Protein AF-A0A6J4TF09-F1 (afdb_monomer)

Structure (mmCIF, N/CA/C/O backbone):
data_AF-A0A6J4TF09-F1
#
_entry.id   AF-A0A6J4TF09-F1
#
loop_
_atom_site.group_PDB
_atom_site.id
_atom_site.type_symbol
_atom_site.label_atom_id
_atom_site.label_alt_id
_atom_site.label_comp_id
_atom_site.label_asym_id
_atom_site.label_entity_id
_atom_site.label_seq_id
_atom_site.pdbx_PDB_ins_code
_atom_site.Cartn_x
_atom_site.Cartn_y
_atom_site.Cartn_z
_atom_site.occupancy
_atom_site.B_iso_or_equiv
_atom_site.auth_seq_id
_atom_site.auth_comp_id
_atom_site.auth_asym_id
_atom_site.auth_atom_id
_atom_site.pdbx_PDB_model_num
ATOM 1 N N . MET A 1 1 ? 26.011 -30.614 -13.289 1.00 37.53 1 MET A N 1
ATOM 2 C CA . MET A 1 1 ? 25.832 -29.145 -13.297 1.00 37.53 1 MET A CA 1
ATOM 3 C C . MET A 1 1 ? 24.461 -28.853 -13.888 1.00 37.53 1 MET A C 1
ATOM 5 O O . MET A 1 1 ? 24.244 -29.204 -15.039 1.00 37.53 1 MET A O 1
ATOM 9 N N . ARG A 1 2 ? 23.504 -28.337 -13.104 1.00 36.78 2 ARG A N 1
ATOM 10 C CA . ARG A 1 2 ? 22.224 -27.859 -13.661 1.00 36.78 2 ARG A CA 1
ATOM 11 C C . ARG A 1 2 ? 22.516 -26.538 -14.377 1.00 36.78 2 ARG A C 1
ATOM 13 O O . ARG A 1 2 ? 23.207 -25.696 -13.816 1.00 36.78 2 ARG A O 1
ATOM 20 N N . THR A 1 3 ? 22.081 -26.390 -15.622 1.00 43.91 3 THR A N 1
ATOM 21 C CA . THR A 1 3 ? 22.262 -25.161 -16.405 1.00 43.91 3 THR A CA 1
ATOM 22 C C . THR A 1 3 ? 21.553 -23.988 -15.716 1.00 43.91 3 THR A C 1
ATOM 24 O O . THR A 1 3 ? 20.422 -24.142 -15.258 1.00 43.91 3 THR A O 1
ATOM 27 N N . SER A 1 4 ? 22.214 -22.823 -15.649 1.00 55.31 4 SER A N 1
ATOM 28 C CA . SER A 1 4 ? 21.738 -21.591 -14.980 1.00 55.31 4 SER A CA 1
ATOM 29 C C . SER A 1 4 ? 20.305 -21.198 -15.392 1.00 55.31 4 SER A C 1
ATOM 31 O O . SER A 1 4 ? 19.483 -20.779 -14.582 1.00 55.31 4 SER A O 1
ATOM 33 N N . THR A 1 5 ? 19.950 -21.478 -16.647 1.00 52.38 5 THR A N 1
ATOM 34 C CA . THR A 1 5 ? 18.617 -21.267 -17.225 1.00 52.38 5 THR A CA 1
ATOM 35 C C . THR A 1 5 ? 17.510 -22.092 -16.554 1.00 52.38 5 THR A C 1
ATOM 37 O O . THR A 1 5 ? 16.384 -21.622 -16.435 1.00 52.38 5 THR A O 1
ATOM 40 N N . GLY A 1 6 ? 17.804 -23.314 -16.097 1.00 55.03 6 GLY A N 1
ATOM 41 C CA . GLY A 1 6 ? 16.814 -24.195 -15.470 1.00 55.03 6 GLY A CA 1
ATOM 42 C C . GLY A 1 6 ? 16.390 -23.737 -14.073 1.00 55.03 6 GLY A C 1
ATOM 43 O O . GLY A 1 6 ? 15.233 -23.916 -13.705 1.00 55.03 6 GLY A O 1
ATOM 44 N N . CYS A 1 7 ? 17.302 -23.109 -13.323 1.00 63.84 7 CYS A N 1
ATOM 45 C CA . CYS A 1 7 ? 17.011 -22.539 -12.003 1.00 63.84 7 CYS A CA 1
ATOM 46 C C . CYS A 1 7 ? 16.126 -21.290 -12.129 1.00 63.84 7 CYS A C 1
ATOM 48 O O . CYS A 1 7 ? 15.094 -21.191 -11.470 1.00 63.84 7 CYS A O 1
ATOM 50 N N . LEU A 1 8 ? 16.462 -20.407 -13.077 1.00 54.81 8 LEU A N 1
ATOM 51 C CA . LEU A 1 8 ? 15.712 -19.182 -13.362 1.00 54.81 8 LEU A CA 1
ATOM 52 C C . LEU A 1 8 ? 14.256 -19.464 -13.771 1.00 54.81 8 LEU A C 1
ATOM 54 O O . LEU A 1 8 ? 13.341 -18.762 -13.351 1.00 54.81 8 LEU A O 1
ATOM 58 N N . ILE A 1 9 ? 14.023 -20.510 -14.569 1.00 59.06 9 ILE A N 1
ATOM 59 C CA . ILE A 1 9 ? 12.667 -20.896 -14.986 1.00 59.06 9 ILE A CA 1
ATOM 60 C C . ILE A 1 9 ? 11.825 -21.344 -13.784 1.00 59.06 9 ILE A C 1
ATOM 62 O O . ILE A 1 9 ? 10.664 -20.954 -13.687 1.00 59.06 9 ILE A O 1
ATOM 66 N N . GLN A 1 10 ? 12.394 -22.137 -12.871 1.00 58.03 10 GLN A N 1
ATOM 67 C CA . GLN A 1 10 ? 11.670 -22.628 -11.694 1.00 58.03 10 GLN A CA 1
ATOM 68 C C . GLN A 1 10 ? 11.329 -21.498 -10.712 1.00 58.03 10 GLN A C 1
ATOM 70 O O . GLN A 1 10 ? 10.211 -21.462 -10.202 1.00 58.03 10 GLN A O 1
ATOM 75 N N . GLU A 1 11 ? 12.234 -20.539 -10.514 1.00 53.41 11 GLU A N 1
ATOM 76 C CA . GLU A 1 11 ? 11.977 -19.343 -9.697 1.00 53.41 11 GLU A CA 1
ATOM 77 C C . GLU A 1 11 ? 10.888 -18.450 -10.307 1.00 53.41 11 GLU A C 1
ATOM 79 O O . GLU A 1 11 ? 9.957 -18.039 -9.620 1.00 53.41 11 GLU A O 1
ATOM 84 N N . MET A 1 12 ? 10.927 -18.212 -11.622 1.00 54.00 12 MET A N 1
ATOM 85 C CA . MET A 1 12 ? 9.900 -17.414 -12.301 1.00 54.00 12 MET A CA 1
ATOM 86 C C . MET A 1 12 ? 8.509 -18.068 -12.247 1.00 54.00 12 MET A C 1
ATOM 88 O O . 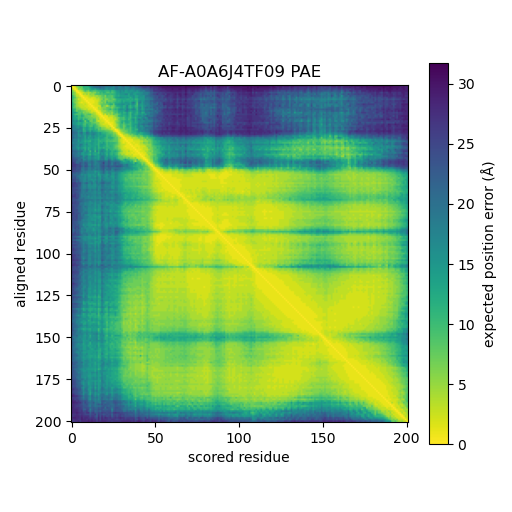MET A 1 12 ? 7.500 -17.367 -12.185 1.00 54.00 12 MET A O 1
ATOM 92 N N . GLN A 1 13 ? 8.434 -19.403 -12.252 1.00 51.12 13 GLN A N 1
ATOM 93 C CA . GLN A 1 13 ? 7.169 -20.118 -12.074 1.00 51.12 13 GLN A CA 1
ATOM 94 C C . GLN A 1 13 ? 6.617 -20.001 -10.647 1.00 51.12 13 GLN A C 1
ATOM 96 O O . GLN A 1 13 ? 5.401 -19.887 -10.491 1.00 51.12 13 GLN A O 1
ATOM 101 N N . ALA A 1 14 ? 7.479 -19.999 -9.623 1.00 49.59 14 ALA A N 1
ATOM 102 C CA . ALA A 1 14 ? 7.074 -19.835 -8.223 1.00 49.59 14 ALA A CA 1
ATOM 103 C C . ALA A 1 14 ? 6.444 -18.455 -7.946 1.00 49.59 14 ALA A C 1
ATOM 105 O O . ALA A 1 14 ? 5.600 -18.321 -7.066 1.00 49.59 14 ALA A O 1
ATOM 106 N N . GLU A 1 15 ? 6.794 -17.453 -8.753 1.00 48.62 15 GLU A N 1
ATOM 107 C CA . GLU A 1 15 ? 6.303 -16.071 -8.664 1.00 48.62 15 GLU A CA 1
ATOM 108 C C . GLU A 1 15 ? 5.093 -15.789 -9.583 1.00 48.62 15 GLU A C 1
ATOM 110 O O . GLU A 1 15 ? 4.684 -14.643 -9.761 1.00 48.62 15 GLU A O 1
ATOM 115 N N . GLY A 1 16 ? 4.497 -16.829 -10.183 1.00 39.81 16 GLY A N 1
ATOM 116 C CA . GLY A 1 16 ? 3.241 -16.724 -10.937 1.00 39.81 16 G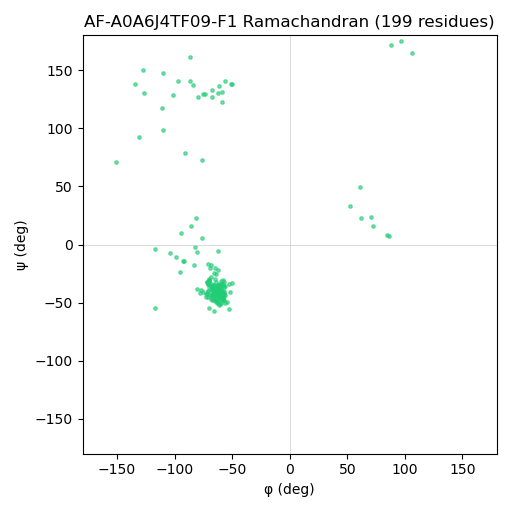LY A CA 1
ATOM 117 C C . GLY A 1 16 ? 3.378 -16.326 -12.412 1.00 39.81 16 GLY A C 1
ATOM 118 O O . GLY A 1 16 ? 2.366 -16.121 -13.091 1.00 39.81 16 GLY A O 1
ATOM 119 N N . LEU A 1 17 ? 4.599 -16.252 -12.957 1.00 50.12 17 LEU A N 1
ATOM 120 C CA . LEU A 1 17 ? 4.811 -16.022 -14.388 1.00 50.12 17 LEU A CA 1
ATOM 121 C C . LEU A 1 17 ? 4.514 -17.304 -15.177 1.00 50.12 17 LEU A C 1
ATOM 123 O O . LEU A 1 17 ? 5.025 -18.388 -14.890 1.00 50.12 17 LEU A O 1
ATOM 127 N N . LYS A 1 18 ? 3.682 -17.193 -16.219 1.00 55.72 18 LYS A N 1
ATOM 128 C CA . LYS A 1 18 ? 3.319 -18.350 -17.051 1.00 55.72 18 LYS A CA 1
ATOM 129 C C . LYS A 1 18 ? 4.538 -18.853 -17.835 1.00 55.72 18 LYS A C 1
ATOM 131 O O . LYS A 1 18 ? 5.221 -18.076 -18.498 1.00 55.72 18 LYS A O 1
ATOM 136 N N . LEU A 1 19 ? 4.766 -20.171 -17.826 1.00 48.03 19 LEU A N 1
ATOM 137 C CA . LEU A 1 19 ? 5.919 -20.842 -18.455 1.00 48.03 19 LEU A CA 1
ATOM 138 C C . LEU A 1 19 ? 6.120 -20.487 -19.937 1.00 48.03 19 LEU A C 1
ATOM 140 O O . LEU A 1 19 ? 7.248 -20.370 -20.403 1.00 48.03 19 LEU A O 1
ATOM 144 N N . ASN A 1 20 ? 5.035 -20.255 -20.670 1.00 41.22 20 ASN A N 1
ATOM 145 C CA . ASN A 1 20 ? 5.081 -19.832 -22.069 1.00 41.22 20 ASN A CA 1
ATOM 146 C C . ASN A 1 20 ? 5.602 -18.392 -22.255 1.00 41.22 20 ASN A C 1
ATOM 148 O O . ASN A 1 20 ? 6.261 -18.106 -23.253 1.00 41.22 20 ASN A O 1
ATOM 152 N N . ALA A 1 21 ? 5.352 -17.491 -21.300 1.00 50.97 21 ALA A N 1
ATOM 153 C CA . ALA A 1 21 ? 5.950 -16.159 -21.270 1.00 50.97 21 ALA A CA 1
ATOM 154 C C . ALA A 1 21 ? 7.446 -16.249 -20.934 1.00 50.97 21 ALA A C 1
ATOM 156 O O . ALA A 1 21 ? 8.258 -15.598 -21.588 1.00 50.97 21 ALA A O 1
ATOM 157 N N . ILE A 1 22 ? 7.811 -17.133 -19.998 1.00 50.66 22 ILE A N 1
ATOM 158 C CA . ILE A 1 22 ? 9.203 -17.414 -19.619 1.00 50.66 22 ILE A CA 1
ATOM 159 C C . ILE A 1 22 ? 9.994 -17.968 -20.814 1.00 50.66 22 ILE A C 1
ATOM 161 O O . ILE A 1 22 ? 11.069 -17.469 -21.124 1.00 50.66 22 ILE A O 1
ATOM 165 N N . GLN A 1 23 ? 9.454 -18.946 -21.544 1.00 50.84 23 GLN A N 1
ATOM 166 C CA . GLN A 1 23 ? 10.111 -19.532 -22.720 1.00 50.84 23 GLN A CA 1
ATOM 167 C C . GLN A 1 23 ? 10.258 -18.538 -23.882 1.00 50.84 23 GLN A C 1
ATOM 169 O O . GLN A 1 23 ? 11.272 -18.559 -24.576 1.00 50.84 23 GLN A O 1
ATOM 174 N N . ARG A 1 24 ? 9.291 -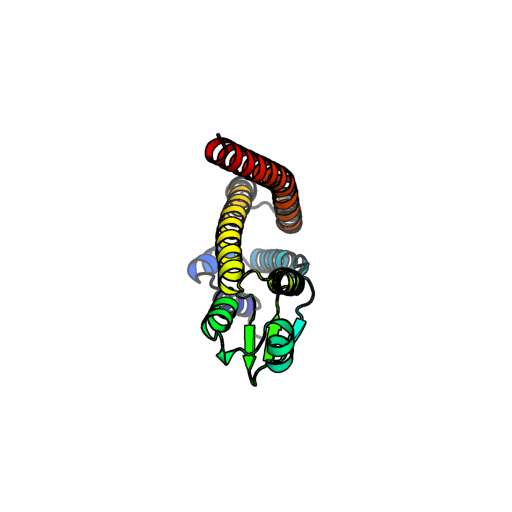17.630 -24.075 1.00 55.22 24 ARG A N 1
ATOM 175 C CA . ARG A 1 24 ? 9.396 -16.536 -25.060 1.00 55.22 24 ARG A CA 1
ATOM 176 C C . ARG A 1 24 ? 10.423 -15.471 -24.670 1.00 55.22 24 ARG A C 1
ATOM 178 O O . ARG A 1 24 ? 11.014 -14.871 -25.560 1.00 55.22 24 ARG A O 1
ATOM 185 N N . LEU A 1 25 ? 10.624 -15.238 -23.371 1.00 54.25 25 LEU A N 1
ATOM 186 C CA . LEU A 1 25 ? 11.691 -14.378 -22.853 1.00 54.25 25 LEU A CA 1
ATOM 187 C C . LEU A 1 25 ? 13.055 -15.060 -23.061 1.00 54.25 25 LEU A C 1
ATOM 189 O O . LEU A 1 25 ? 13.916 -14.516 -23.735 1.00 54.25 25 LEU A O 1
ATOM 193 N N . VAL A 1 26 ? 13.220 -16.294 -22.578 1.00 53.62 26 VAL A N 1
ATOM 194 C CA . VAL A 1 26 ? 14.487 -17.056 -22.577 1.00 53.62 26 VAL A CA 1
ATOM 195 C C . VAL A 1 26 ? 14.940 -17.529 -23.972 1.00 53.62 26 VAL A C 1
ATOM 197 O O . VAL A 1 26 ? 16.114 -17.839 -24.164 1.00 53.62 26 VAL A O 1
ATOM 200 N N . GLY A 1 27 ? 14.059 -17.537 -24.976 1.00 55.59 27 GLY A N 1
ATOM 201 C CA . GLY A 1 27 ? 14.382 -17.944 -26.351 1.00 55.59 27 GLY A CA 1
ATOM 202 C C . GLY A 1 27 ? 15.435 -17.088 -27.079 1.00 55.59 27 GLY A C 1
ATOM 203 O O . GLY A 1 27 ? 15.824 -17.450 -28.185 1.00 55.59 27 GLY A O 1
ATOM 204 N N . GLY A 1 28 ? 15.904 -15.983 -26.484 1.00 54.59 28 GLY A N 1
ATOM 205 C CA . GLY A 1 28 ? 16.919 -15.081 -27.049 1.00 54.59 28 GLY A CA 1
ATOM 206 C C . GLY A 1 28 ? 18.389 -15.505 -26.881 1.00 54.59 28 GLY A C 1
ATOM 207 O O . GLY A 1 28 ? 19.263 -14.804 -27.376 1.00 54.59 28 GLY A O 1
ATOM 208 N N . GLY A 1 29 ? 18.689 -16.626 -26.214 1.00 55.69 29 GLY A N 1
ATOM 209 C CA . GLY A 1 29 ? 20.068 -17.078 -25.955 1.00 55.69 29 GLY A CA 1
ATOM 210 C C . GLY A 1 29 ? 20.611 -16.679 -24.573 1.00 55.69 29 GLY A C 1
ATOM 211 O O . GLY A 1 29 ? 19.938 -16.006 -23.797 1.00 55.69 29 GLY A O 1
ATOM 212 N N . GLY A 1 30 ? 21.820 -17.149 -24.233 1.00 57.41 30 GLY A N 1
ATOM 213 C CA . GLY A 1 30 ? 22.391 -17.078 -22.873 1.00 57.41 30 GLY A CA 1
ATOM 214 C C . GLY A 1 30 ? 22.557 -15.664 -22.300 1.00 57.41 30 GLY A C 1
ATOM 215 O O . GLY A 1 30 ? 22.356 -15.467 -21.106 1.00 57.41 30 GLY A O 1
ATOM 216 N N . ASP A 1 31 ? 22.817 -14.683 -23.161 1.00 65.44 31 ASP A N 1
ATOM 217 C CA . ASP A 1 31 ? 22.990 -13.272 -22.799 1.00 65.44 31 ASP A CA 1
ATOM 218 C C . ASP A 1 31 ? 21.682 -12.640 -22.276 1.00 65.44 31 ASP A C 1
ATOM 220 O O . ASP A 1 31 ? 21.652 -11.913 -21.284 1.00 65.44 31 ASP A O 1
ATOM 224 N N . TRP A 1 32 ? 20.540 -13.034 -22.849 1.00 65.06 32 TRP A N 1
ATOM 225 C CA . TRP A 1 32 ? 19.227 -12.601 -22.370 1.00 65.06 32 TRP A CA 1
ATOM 226 C C . TRP A 1 32 ? 18.939 -13.065 -20.934 1.00 65.06 32 TRP A C 1
ATOM 228 O O . TRP A 1 32 ? 18.355 -12.323 -20.142 1.00 65.06 32 TRP A O 1
ATOM 238 N N . ALA A 1 33 ? 19.323 -14.296 -20.585 1.00 64.50 33 ALA A N 1
ATOM 239 C CA . ALA A 1 33 ? 19.066 -14.847 -19.256 1.00 64.50 33 ALA A CA 1
ATOM 240 C C . ALA A 1 33 ? 19.847 -14.092 -18.168 1.00 64.50 33 ALA A C 1
ATOM 242 O O . ALA A 1 33 ? 19.290 -13.804 -17.108 1.00 64.50 33 ALA A O 1
ATOM 243 N N . GLU A 1 34 ? 21.102 -13.721 -18.440 1.00 69.31 34 GLU A N 1
ATOM 244 C CA . GLU A 1 34 ? 21.915 -12.915 -17.522 1.00 69.31 34 GLU A CA 1
ATOM 245 C C . GLU A 1 34 ? 21.378 -11.488 -17.383 1.00 69.31 34 GLU A C 1
ATOM 247 O O . GLU A 1 34 ? 21.243 -10.991 -16.261 1.00 69.31 34 GLU A O 1
ATOM 252 N N . ARG A 1 35 ? 20.977 -10.857 -18.493 1.00 68.75 35 ARG A N 1
ATOM 253 C CA . ARG A 1 35 ? 20.367 -9.516 -18.492 1.00 68.75 35 ARG A CA 1
ATOM 254 C C . ARG A 1 35 ? 19.041 -9.486 -17.742 1.00 68.75 35 ARG A C 1
ATOM 256 O O . ARG A 1 35 ? 18.813 -8.602 -16.922 1.00 68.75 35 ARG A O 1
ATOM 263 N N . PHE A 1 36 ? 18.190 -10.489 -17.944 1.00 67.38 36 PHE A N 1
ATOM 264 C CA . PHE A 1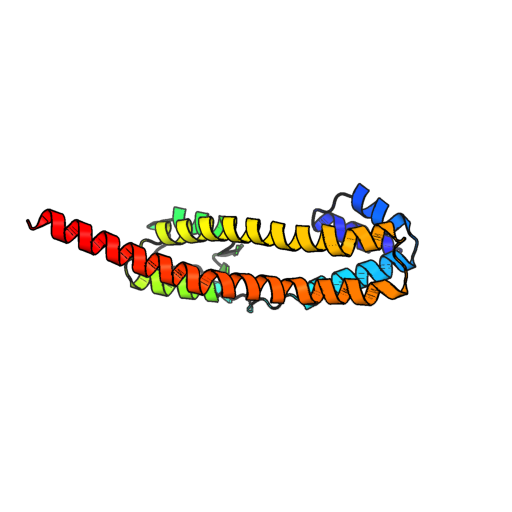 36 ? 16.934 -10.620 -17.209 1.00 67.38 36 PHE A CA 1
ATOM 265 C C . PHE A 1 36 ? 17.166 -10.894 -15.715 1.00 67.38 36 PHE A C 1
ATOM 267 O O . PHE A 1 36 ? 16.444 -10.367 -14.869 1.00 67.38 36 PHE A O 1
ATOM 274 N N . ALA A 1 37 ? 18.202 -11.659 -15.362 1.00 69.62 37 ALA A N 1
ATOM 275 C CA . ALA A 1 37 ? 18.610 -11.839 -13.971 1.00 69.62 37 ALA A CA 1
ATOM 276 C C . ALA A 1 37 ? 19.164 -10.541 -13.346 1.00 69.62 37 ALA A C 1
ATOM 278 O O . ALA A 1 37 ? 18.971 -10.309 -12.152 1.00 69.62 37 ALA A O 1
ATOM 279 N N . GLY A 1 38 ? 19.841 -9.694 -14.129 1.00 69.62 38 GLY A N 1
ATOM 280 C CA . GLY A 1 38 ? 20.245 -8.341 -13.732 1.00 69.62 38 GLY A CA 1
ATOM 281 C C . GLY A 1 38 ? 19.038 -7.439 -13.474 1.00 69.62 38 GLY A C 1
ATOM 282 O O . GLY A 1 38 ? 18.928 -6.857 -12.398 1.00 69.62 38 GLY A O 1
ATOM 283 N N . LEU A 1 39 ? 18.073 -7.437 -14.396 1.00 67.81 39 LEU A N 1
ATOM 284 C CA . LEU A 1 39 ? 16.807 -6.718 -14.257 1.00 67.81 39 LEU A CA 1
ATOM 285 C C . LEU A 1 39 ? 16.018 -7.169 -13.017 1.00 67.81 39 LEU A C 1
ATOM 287 O O . LEU A 1 39 ? 15.516 -6.350 -12.255 1.00 67.81 39 LEU A O 1
ATOM 291 N N . ARG A 1 40 ? 15.954 -8.482 -12.762 1.00 64.69 40 ARG A N 1
ATOM 292 C CA . ARG A 1 40 ? 15.363 -9.049 -11.538 1.00 64.69 40 ARG A CA 1
ATOM 293 C C . ARG A 1 40 ? 16.077 -8.596 -10.270 1.00 64.69 40 ARG A C 1
ATOM 295 O O . ARG A 1 40 ? 15.412 -8.287 -9.286 1.00 64.69 40 ARG A O 1
ATOM 302 N N . ARG A 1 41 ? 17.410 -8.553 -10.269 1.00 67.38 41 ARG A N 1
ATOM 303 C CA . ARG A 1 41 ? 18.175 -8.045 -9.121 1.00 67.38 41 ARG A CA 1
ATOM 304 C C . ARG A 1 41 ? 17.907 -6.562 -8.882 1.00 67.38 41 ARG A C 1
ATOM 306 O O . ARG A 1 41 ? 17.680 -6.197 -7.735 1.00 67.38 41 ARG A O 1
ATOM 313 N N . ALA A 1 42 ? 17.827 -5.750 -9.934 1.00 65.19 42 ALA A N 1
ATOM 314 C CA . ALA A 1 42 ? 17.403 -4.353 -9.837 1.00 65.19 42 ALA A CA 1
ATOM 315 C C . ALA A 1 42 ? 15.989 -4.230 -9.227 1.00 65.19 42 ALA A C 1
ATOM 317 O O . ALA A 1 42 ? 15.763 -3.442 -8.309 1.00 65.19 42 ALA A O 1
ATOM 318 N N . PHE A 1 43 ? 15.053 -5.101 -9.631 1.00 64.44 43 PHE A N 1
ATOM 319 C CA . PHE A 1 43 ? 13.734 -5.185 -8.996 1.00 64.44 43 PHE A CA 1
ATOM 320 C C . PHE A 1 43 ? 13.790 -5.590 -7.512 1.00 64.44 43 PHE A C 1
ATOM 322 O O . PHE A 1 43 ? 12.946 -5.115 -6.754 1.00 64.44 43 PHE A O 1
ATOM 329 N N . ALA A 1 44 ? 14.722 -6.444 -7.087 1.00 60.12 44 ALA A N 1
ATOM 330 C CA . ALA A 1 44 ? 14.821 -6.919 -5.703 1.00 60.12 44 ALA A CA 1
ATOM 331 C C . ALA A 1 44 ? 15.524 -5.920 -4.765 1.00 60.12 44 ALA A C 1
ATOM 333 O O . ALA A 1 44 ? 15.096 -5.755 -3.628 1.00 60.12 44 ALA A O 1
ATOM 334 N N . VAL A 1 45 ? 16.569 -5.231 -5.239 1.00 54.53 45 VAL A N 1
ATOM 335 C CA . VAL A 1 45 ? 17.342 -4.253 -4.448 1.00 54.53 45 VAL A CA 1
ATOM 336 C C . VAL A 1 45 ? 16.535 -2.981 -4.172 1.00 54.53 45 VAL A C 1
ATOM 338 O O . VAL A 1 45 ? 16.638 -2.413 -3.093 1.00 54.53 45 VAL A O 1
ATOM 341 N N . ALA A 1 46 ? 15.677 -2.563 -5.105 1.00 50.84 46 ALA A N 1
ATOM 342 C CA . ALA A 1 46 ? 14.849 -1.363 -4.962 1.00 50.84 46 ALA A CA 1
ATOM 343 C C . ALA A 1 46 ? 13.561 -1.572 -4.126 1.00 50.84 46 ALA A C 1
ATOM 345 O O . ALA A 1 46 ? 12.577 -0.854 -4.320 1.00 50.84 46 ALA A O 1
ATOM 346 N N . LEU A 1 47 ? 13.514 -2.587 -3.255 1.00 54.53 47 LEU A N 1
ATOM 347 C C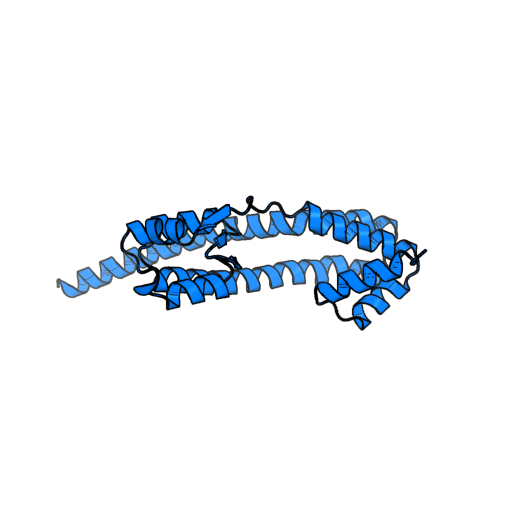A . LEU A 1 47 ? 12.469 -2.744 -2.240 1.00 54.53 47 LEU A CA 1
ATOM 348 C C . LEU A 1 47 ? 12.926 -2.039 -0.957 1.00 54.53 47 LEU A C 1
ATOM 350 O O . LEU A 1 47 ? 13.380 -2.678 -0.014 1.00 54.53 47 LEU A O 1
ATOM 354 N N . GLU A 1 48 ? 12.800 -0.714 -0.913 1.00 54.28 48 GLU A N 1
ATOM 355 C CA . GLU A 1 48 ? 12.863 0.031 0.351 1.00 54.28 48 GLU A CA 1
ATOM 356 C C . GLU A 1 48 ? 11.538 -0.161 1.098 1.00 54.28 48 GLU A C 1
ATOM 358 O O . GLU A 1 48 ? 10.670 0.711 1.125 1.00 54.28 48 GLU A O 1
ATOM 363 N N . LEU A 1 49 ? 11.334 -1.362 1.635 1.00 59.06 49 LEU A N 1
ATOM 364 C CA . LEU A 1 49 ? 10.260 -1.611 2.587 1.00 59.06 49 LEU A CA 1
ATOM 365 C C . LEU A 1 49 ? 10.778 -1.277 3.987 1.00 59.06 49 LEU A C 1
ATOM 367 O O . LEU A 1 49 ? 11.932 -1.555 4.317 1.00 59.06 49 LEU A O 1
ATOM 371 N N . GLU A 1 50 ? 9.921 -0.669 4.808 1.00 68.19 50 GLU A N 1
ATOM 372 C CA . GLU A 1 50 ? 10.148 -0.619 6.252 1.00 68.19 50 GLU A CA 1
ATOM 373 C C . GLU A 1 50 ? 10.423 -2.050 6.742 1.00 68.19 50 GLU A C 1
ATOM 375 O O . GLU A 1 50 ? 9.783 -2.993 6.273 1.00 68.19 50 GLU A O 1
ATOM 380 N N . ALA A 1 51 ? 11.399 -2.229 7.637 1.00 80.38 51 ALA A N 1
ATOM 381 C CA . ALA A 1 51 ? 11.663 -3.548 8.198 1.00 80.38 51 ALA A CA 1
ATOM 382 C C . ALA A 1 51 ? 10.390 -4.052 8.889 1.00 80.38 51 ALA A C 1
ATOM 384 O O . ALA A 1 51 ? 9.862 -3.374 9.770 1.00 80.38 51 ALA A O 1
ATOM 385 N N . SER A 1 52 ? 9.900 -5.216 8.467 1.00 88.88 52 SER A N 1
ATOM 386 C CA . SER A 1 52 ? 8.716 -5.842 9.048 1.00 88.88 52 SER A CA 1
ATOM 387 C C . SER A 1 52 ? 8.897 -6.041 10.554 1.00 88.88 52 SER A C 1
ATOM 389 O O . SER A 1 52 ? 9.974 -6.434 11.009 1.00 88.88 52 SER A O 1
ATOM 391 N N . GLU A 1 53 ? 7.837 -5.822 11.322 1.00 92.75 53 GLU A N 1
ATOM 392 C CA . GLU A 1 53 ? 7.810 -6.077 12.766 1.00 92.75 53 GLU A CA 1
ATOM 393 C C . GLU A 1 53 ? 7.171 -7.447 13.021 1.00 92.75 53 GLU A C 1
ATOM 395 O O . GLU A 1 53 ? 6.213 -7.815 12.348 1.00 92.75 53 GLU A O 1
ATOM 400 N N . ILE A 1 54 ? 7.689 -8.220 13.976 1.00 95.75 54 ILE A N 1
ATOM 401 C CA . ILE A 1 54 ? 7.027 -9.445 14.444 1.00 95.75 54 ILE A CA 1
ATOM 402 C C . ILE A 1 54 ? 6.348 -9.118 15.765 1.00 95.75 54 ILE A C 1
ATOM 404 O O . ILE A 1 54 ? 7.006 -8.615 16.674 1.00 95.75 54 ILE A O 1
ATOM 408 N N . ILE A 1 55 ? 5.061 -9.439 15.869 1.00 95.81 55 ILE A N 1
ATOM 409 C CA . ILE A 1 55 ? 4.267 -9.246 17.082 1.00 95.81 55 ILE A CA 1
ATOM 410 C C . ILE A 1 55 ? 3.572 -10.546 17.484 1.00 95.81 55 ILE A C 1
ATOM 412 O O . ILE A 1 55 ? 3.208 -11.383 16.652 1.00 95.81 55 ILE A O 1
ATOM 416 N N . THR A 1 56 ? 3.360 -10.713 18.778 1.00 96.81 56 THR A N 1
ATOM 417 C CA . THR A 1 56 ? 2.571 -11.797 19.360 1.00 96.81 56 THR A CA 1
ATOM 418 C C . THR A 1 56 ? 1.088 -11.428 19.417 1.00 96.81 56 THR A C 1
ATOM 420 O O . THR A 1 56 ? 0.705 -10.258 19.380 1.00 96.81 56 THR A O 1
ATOM 423 N N . LEU A 1 57 ? 0.229 -12.437 19.559 1.00 94.62 57 LEU A N 1
ATOM 424 C CA . LEU A 1 57 ? -1.199 -12.255 19.805 1.00 94.62 57 LEU A CA 1
ATOM 425 C C . LEU A 1 57 ? -1.440 -11.419 21.068 1.00 94.62 57 LEU A C 1
ATOM 427 O O . LEU A 1 57 ? -2.294 -10.544 21.051 1.00 94.62 57 LEU A O 1
ATOM 431 N N . ALA A 1 58 ? -0.651 -11.638 22.123 1.00 94.94 58 ALA A N 1
ATOM 432 C CA . ALA A 1 58 ? -0.766 -10.887 23.371 1.00 94.94 58 ALA A CA 1
ATOM 433 C C . ALA A 1 58 ? -0.478 -9.387 23.176 1.00 94.94 58 ALA A C 1
ATOM 435 O O . ALA A 1 58 ? -1.232 -8.553 23.666 1.00 94.94 58 ALA A O 1
ATOM 436 N N . GLU A 1 59 ? 0.565 -9.035 22.418 1.00 94.81 59 GLU A N 1
ATOM 437 C CA . GLU A 1 59 ? 0.875 -7.634 22.089 1.00 94.81 59 GLU A CA 1
ATOM 438 C C . GLU A 1 59 ? -0.204 -7.006 21.197 1.00 94.81 59 GLU A C 1
ATOM 440 O O . GLU A 1 59 ? -0.550 -5.837 21.363 1.00 94.81 59 GLU A O 1
ATOM 445 N N . LEU A 1 60 ? -0.775 -7.776 20.264 1.00 92.88 60 LEU A N 1
ATOM 446 C CA . LEU A 1 60 ? -1.899 -7.314 19.450 1.00 92.88 60 LEU A CA 1
ATOM 447 C C . LEU A 1 60 ? -3.133 -7.023 20.323 1.00 92.88 60 LEU A C 1
ATOM 449 O O . LEU A 1 60 ? -3.795 -6.001 20.143 1.00 92.88 60 LEU A O 1
ATOM 453 N N . GLU A 1 61 ? -3.430 -7.896 21.283 1.00 92.50 61 GLU A N 1
ATOM 454 C CA . GLU A 1 61 ? -4.555 -7.742 22.209 1.00 92.50 61 GLU A CA 1
ATOM 455 C C . GLU A 1 61 ? -4.361 -6.608 23.214 1.00 92.50 61 GLU A C 1
ATOM 457 O O . GLU A 1 61 ? -5.335 -5.966 23.608 1.00 92.50 61 GLU A O 1
ATOM 462 N N . GLU A 1 62 ? -3.122 -6.314 23.603 1.00 91.69 62 GLU A N 1
ATOM 463 C CA . GLU A 1 62 ? -2.799 -5.138 24.411 1.00 91.69 62 GLU A CA 1
ATOM 464 C C . GLU A 1 62 ? -3.113 -3.840 23.653 1.00 91.69 62 GLU A C 1
ATOM 466 O O . GLU A 1 62 ? -3.724 -2.926 24.209 1.00 91.69 62 GLU A O 1
ATOM 471 N N . ARG A 1 63 ? -2.754 -3.781 22.365 1.00 89.19 63 ARG A N 1
ATOM 472 C CA . ARG A 1 63 ? -2.919 -2.589 21.516 1.00 89.19 63 ARG A CA 1
ATOM 473 C C . ARG A 1 63 ? -4.369 -2.362 21.077 1.00 89.19 63 ARG A C 1
ATOM 475 O O . ARG A 1 63 ? -4.840 -1.227 21.056 1.00 89.19 63 ARG A O 1
ATOM 482 N N . PHE A 1 64 ? -5.090 -3.427 20.719 1.00 87.75 64 PHE A N 1
ATOM 483 C CA . PHE A 1 64 ? -6.415 -3.330 20.083 1.00 87.75 64 PHE A CA 1
ATOM 484 C C . PHE A 1 64 ? -7.563 -3.926 20.910 1.00 87.75 64 PHE A C 1
ATOM 486 O O . PHE A 1 64 ? -8.731 -3.807 20.529 1.00 87.75 64 PHE A O 1
ATOM 493 N N . GLY A 1 65 ? -7.253 -4.524 22.060 1.00 88.12 65 GLY A N 1
ATOM 494 C CA . GLY A 1 65 ? -8.192 -5.262 22.895 1.00 88.12 65 GLY A CA 1
ATOM 495 C C . GLY A 1 65 ? -8.315 -6.745 22.510 1.00 88.12 65 GLY A C 1
ATOM 496 O O . GLY A 1 65 ? -7.811 -7.163 21.469 1.00 88.12 65 GLY A O 1
ATOM 497 N N . PRO A 1 66 ? -9.020 -7.549 23.332 1.00 89.31 66 PRO A N 1
ATOM 498 C CA . PRO A 1 66 ? -9.109 -8.999 23.145 1.00 89.31 66 PRO A CA 1
ATOM 499 C C . PRO A 1 66 ? -9.693 -9.388 21.786 1.00 89.31 66 PRO A C 1
ATOM 501 O O . PRO A 1 66 ? -10.769 -8.896 21.413 1.00 89.31 66 PRO A O 1
ATOM 504 N N . VAL A 1 67 ? -9.035 -10.306 21.075 1.00 86.81 67 VAL A N 1
ATOM 505 C CA . VAL A 1 67 ? -9.443 -10.719 19.725 1.00 86.81 67 VAL A CA 1
ATOM 506 C C . VAL A 1 67 ? -10.803 -11.412 19.742 1.00 86.81 67 VAL A C 1
ATOM 508 O O . VAL A 1 67 ? -11.572 -11.276 18.789 1.00 86.81 67 VAL A O 1
ATOM 511 N N . GLU A 1 68 ? -11.174 -12.095 20.827 1.00 86.94 68 GLU A N 1
ATOM 512 C CA . GLU A 1 68 ? -12.466 -12.784 20.937 1.00 86.94 68 GLU A CA 1
ATOM 513 C C . GLU A 1 68 ? -13.660 -11.830 20.861 1.00 86.94 68 GLU A C 1
ATOM 515 O O . GLU A 1 68 ? -14.766 -12.250 20.514 1.00 86.94 68 GLU A O 1
ATOM 520 N N . ARG A 1 69 ? -13.456 -10.542 21.164 1.00 86.38 69 ARG A N 1
ATOM 521 C CA . ARG A 1 69 ? -14.506 -9.524 21.023 1.00 86.38 69 ARG A CA 1
ATOM 522 C C . ARG A 1 69 ? -14.819 -9.227 19.561 1.00 86.38 69 ARG A C 1
ATOM 524 O O . ARG A 1 69 ? -15.955 -8.871 19.254 1.00 86.38 69 ARG A O 1
ATOM 531 N N . ASP A 1 70 ? -13.833 -9.369 18.677 1.00 86.06 70 ASP A N 1
ATOM 532 C CA . ASP A 1 70 ? -13.981 -9.117 17.246 1.00 86.06 70 ASP A CA 1
ATOM 533 C C . ASP A 1 70 ? -13.036 -9.982 16.386 1.00 86.06 70 ASP A C 1
ATOM 535 O O . ASP A 1 70 ? -12.111 -9.480 15.736 1.00 86.06 70 ASP A O 1
ATOM 539 N N . PRO A 1 71 ? -13.296 -11.299 16.297 1.00 91.25 71 PRO A N 1
ATOM 540 C CA . PRO A 1 71 ? -12.462 -12.208 15.511 1.00 91.25 71 PRO A CA 1
ATOM 541 C C . PRO A 1 71 ? -12.504 -11.894 14.007 1.00 91.25 71 PRO A C 1
ATOM 543 O O . PRO A 1 71 ? -11.599 -12.264 13.260 1.00 91.25 71 PRO A O 1
ATOM 546 N N . LYS A 1 72 ? -13.542 -11.183 13.541 1.00 93.12 72 LYS A N 1
ATOM 547 C CA . LYS A 1 72 ? -13.688 -10.793 12.131 1.00 93.12 72 LYS A CA 1
ATOM 548 C C . LYS A 1 72 ? -12.692 -9.711 11.733 1.00 93.12 72 LYS A C 1
ATOM 550 O O . LYS A 1 72 ? -12.267 -9.687 10.580 1.00 93.12 72 LYS A O 1
ATOM 555 N N . SER A 1 73 ? -12.326 -8.820 12.654 1.00 91.69 73 SER A N 1
ATOM 556 C CA . SER A 1 73 ? -11.289 -7.820 12.394 1.00 91.69 73 SER A CA 1
ATOM 557 C C . SER A 1 73 ? -9.914 -8.460 12.236 1.00 91.69 73 SER A C 1
ATOM 559 O O . SER A 1 73 ? -9.191 -8.078 11.318 1.00 91.69 73 SER A O 1
ATOM 561 N N . LEU A 1 74 ? -9.584 -9.480 13.038 1.00 92.19 74 LEU A N 1
ATOM 562 C CA . LEU A 1 74 ? -8.333 -10.225 12.875 1.00 92.19 74 LEU A CA 1
ATOM 563 C C . LEU A 1 74 ? -8.279 -10.950 11.519 1.00 92.19 74 LEU A C 1
ATOM 565 O O . LEU A 1 74 ? -7.314 -10.778 10.776 1.00 92.19 74 LEU A O 1
ATOM 569 N N . ASP A 1 75 ? -9.331 -11.692 11.157 1.00 93.62 75 ASP A N 1
ATOM 570 C CA . ASP A 1 75 ? -9.430 -12.359 9.847 1.00 93.62 75 ASP A CA 1
ATOM 571 C C . ASP A 1 75 ? -9.297 -11.357 8.689 1.00 93.62 75 ASP A C 1
ATOM 573 O O . ASP A 1 75 ? -8.539 -11.557 7.737 1.00 93.62 75 ASP A O 1
ATOM 577 N N . LYS A 1 76 ? -9.974 -10.209 8.798 1.00 93.62 76 LYS A N 1
ATOM 578 C CA . LYS A 1 76 ? -9.883 -9.152 7.793 1.00 93.62 76 LYS A CA 1
ATOM 579 C C . LYS A 1 76 ? -8.477 -8.555 7.710 1.00 93.62 76 LYS A C 1
ATOM 581 O O . LYS A 1 76 ? -8.007 -8.336 6.597 1.00 93.62 76 LYS A O 1
ATOM 586 N N . ALA A 1 77 ? -7.811 -8.295 8.832 1.00 92.69 77 ALA A N 1
ATOM 587 C CA . ALA A 1 77 ? -6.435 -7.799 8.846 1.00 92.69 77 ALA A CA 1
ATOM 588 C C . ALA A 1 77 ? -5.476 -8.788 8.163 1.00 92.69 77 ALA A C 1
ATOM 590 O O . ALA A 1 77 ? -4.636 -8.368 7.365 1.00 92.69 77 ALA A O 1
ATOM 591 N N . GLN A 1 78 ? -5.669 -10.092 8.391 1.00 93.88 78 GLN A N 1
ATOM 592 C CA . GLN A 1 78 ? -4.897 -11.140 7.723 1.00 93.88 78 GLN A CA 1
ATOM 593 C C . GLN A 1 78 ? -5.164 -11.198 6.219 1.00 93.88 78 GLN A C 1
ATOM 595 O O . GLN A 1 78 ? -4.235 -11.186 5.414 1.00 93.88 78 GLN A O 1
ATOM 600 N N . ARG A 1 79 ? -6.437 -11.165 5.810 1.00 93.81 79 ARG A N 1
ATOM 601 C CA . ARG A 1 79 ? -6.829 -11.154 4.391 1.00 93.81 79 ARG A CA 1
ATOM 602 C C . ARG A 1 79 ? -6.266 -9.954 3.627 1.00 93.81 79 ARG A C 1
ATOM 604 O O . ARG A 1 79 ? -5.986 -10.069 2.438 1.00 93.81 79 ARG A O 1
ATOM 611 N N . LEU A 1 80 ? -6.147 -8.802 4.285 1.00 90.88 80 LEU A N 1
ATOM 612 C CA . LEU A 1 80 ? -5.584 -7.587 3.690 1.00 90.88 80 LEU A CA 1
ATOM 613 C C . LEU A 1 80 ? -4.046 -7.584 3.672 1.00 90.88 80 LEU A C 1
ATOM 615 O O . LEU A 1 80 ? -3.460 -6.679 3.078 1.00 90.88 80 LEU A O 1
ATOM 619 N N . GLY A 1 81 ? -3.400 -8.575 4.300 1.00 90.56 81 GLY A N 1
ATOM 620 C CA . GLY A 1 81 ? -1.944 -8.655 4.435 1.00 90.56 81 GLY A CA 1
ATOM 621 C C . GLY A 1 81 ? -1.364 -7.645 5.426 1.00 90.56 81 GLY A C 1
ATOM 622 O O . GLY A 1 81 ? -0.168 -7.386 5.397 1.00 90.56 81 GLY A O 1
ATOM 623 N N . VAL A 1 82 ? -2.201 -7.054 6.288 1.00 90.69 82 VAL A N 1
ATOM 624 C CA . VAL A 1 82 ? -1.744 -6.173 7.379 1.00 90.69 82 VAL A CA 1
ATOM 625 C C . VAL A 1 82 ? -1.053 -6.998 8.466 1.00 90.69 82 VAL A C 1
ATOM 627 O O . VAL A 1 82 ? -0.093 -6.534 9.072 1.00 90.69 82 VAL A O 1
ATOM 630 N N . LEU A 1 83 ? -1.530 -8.228 8.672 1.00 94.06 83 LEU A N 1
ATOM 631 C CA . LEU A 1 83 ? -0.925 -9.235 9.537 1.00 94.06 83 LEU A CA 1
ATOM 632 C C . LEU A 1 83 ? -0.718 -10.516 8.733 1.00 94.06 83 LEU A C 1
ATOM 634 O O . LEU A 1 83 ? -1.652 -10.999 8.100 1.00 94.06 83 LEU A O 1
ATOM 638 N N . ILE A 1 84 ? 0.471 -11.098 8.771 1.00 94.81 84 ILE A N 1
ATOM 639 C CA . ILE A 1 84 ? 0.747 -12.394 8.148 1.00 94.81 84 ILE A CA 1
ATOM 640 C C . ILE A 1 84 ? 0.982 -13.403 9.274 1.00 94.81 84 ILE A C 1
ATOM 642 O O . ILE A 1 84 ? 1.912 -13.220 10.056 1.00 94.81 84 ILE A O 1
ATOM 646 N N . PRO A 1 85 ? 0.151 -14.451 9.414 1.00 95.25 85 PRO A N 1
ATOM 647 C CA . PRO A 1 85 ? 0.342 -15.435 10.470 1.00 95.25 85 PRO A CA 1
ATOM 648 C C . PRO A 1 85 ? 1.626 -16.237 10.230 1.00 95.25 85 PRO A C 1
ATOM 650 O O . PRO A 1 85 ? 1.799 -16.831 9.166 1.00 95.25 85 PRO A O 1
ATOM 653 N N . LEU A 1 86 ? 2.496 -16.290 11.240 1.00 94.62 86 LEU A N 1
ATOM 654 C CA . LEU A 1 86 ? 3.729 -17.088 11.221 1.00 94.62 86 LEU A CA 1
ATOM 655 C C . LEU A 1 86 ? 3.580 -18.432 11.957 1.00 94.62 86 LEU A C 1
ATOM 657 O O . LEU A 1 86 ? 4.431 -19.307 11.827 1.00 94.62 86 LEU A O 1
ATOM 661 N N . GLY A 1 87 ? 2.478 -18.613 12.692 1.00 91.19 87 GLY A N 1
ATOM 662 C CA . GLY A 1 87 ? 2.234 -19.768 13.560 1.00 91.19 87 GLY A CA 1
ATOM 663 C C . GLY A 1 87 ? 2.364 -19.409 15.040 1.00 91.19 87 GLY A C 1
ATOM 664 O O . GLY A 1 87 ? 2.844 -18.334 15.387 1.00 91.19 87 GLY A O 1
ATOM 665 N N . ASP A 1 88 ? 1.870 -20.283 15.917 1.00 91.44 88 ASP A N 1
ATOM 666 C CA . ASP A 1 88 ? 2.013 -20.168 17.379 1.00 91.44 88 ASP A CA 1
ATOM 667 C C . ASP A 1 88 ? 1.569 -18.819 17.979 1.00 91.44 88 ASP A C 1
ATOM 669 O O . ASP A 1 88 ? 2.129 -18.331 18.958 1.00 91.44 88 ASP A O 1
ATOM 673 N N . GLY A 1 89 ? 0.546 -18.195 17.384 1.00 91.19 89 GLY A N 1
ATOM 674 C CA . GLY A 1 89 ? 0.046 -16.892 17.828 1.00 91.19 89 GLY A CA 1
ATOM 675 C C . GLY A 1 89 ? 1.003 -15.733 17.538 1.00 91.19 89 GLY A C 1
ATOM 676 O O . GLY A 1 89 ? 0.928 -14.714 18.213 1.00 91.19 89 GLY A O 1
ATOM 677 N N . THR A 1 90 ? 1.897 -15.874 16.560 1.00 96.31 90 THR A N 1
ATOM 678 C CA . THR A 1 90 ? 2.783 -14.802 16.092 1.00 96.31 90 THR A CA 1
ATOM 679 C C . THR A 1 90 ? 2.404 -14.336 14.691 1.00 96.31 90 THR A C 1
ATOM 681 O O . THR A 1 90 ? 1.912 -15.110 13.858 1.00 96.31 90 THR A O 1
ATOM 684 N N . PHE A 1 91 ? 2.626 -13.050 14.443 1.00 96.44 91 PHE A N 1
ATOM 685 C CA . PHE A 1 91 ? 2.286 -12.374 13.202 1.00 96.44 91 PHE A CA 1
ATOM 686 C C . PHE A 1 91 ? 3.454 -11.513 12.736 1.00 96.44 91 PHE A C 1
ATOM 688 O O . PHE A 1 91 ? 4.066 -10.800 13.527 1.00 96.44 91 PHE A O 1
ATOM 695 N N . GLU A 1 92 ? 3.726 -11.541 11.439 1.00 94.94 92 GLU A N 1
ATOM 696 C CA . GLU A 1 92 ? 4.521 -10.519 10.775 1.00 94.94 92 GLU A CA 1
ATOM 697 C C . GLU A 1 92 ? 3.613 -9.342 10.407 1.00 94.94 92 GLU A C 1
ATOM 699 O O . GLU A 1 92 ? 2.494 -9.521 9.921 1.00 94.94 92 GLU A O 1
ATOM 704 N N . VAL A 1 93 ? 4.111 -8.134 10.631 1.00 94.50 93 VAL A N 1
ATOM 705 C CA . VAL A 1 93 ? 3.506 -6.856 10.277 1.00 94.50 93 VAL A CA 1
ATOM 706 C C . VAL A 1 93 ? 4.359 -6.271 9.151 1.00 94.50 93 VAL A C 1
ATOM 708 O O . VAL A 1 93 ? 5.401 -5.665 9.421 1.00 94.50 93 VAL A O 1
ATOM 711 N N . PRO A 1 94 ? 3.947 -6.421 7.878 1.00 90.19 94 PRO A N 1
ATOM 712 C CA . PRO A 1 94 ? 4.761 -5.968 6.749 1.00 90.19 94 PRO A CA 1
ATOM 713 C C . PRO A 1 94 ? 4.939 -4.448 6.698 1.00 90.19 94 PRO A C 1
ATOM 715 O O . PRO A 1 94 ? 5.892 -3.952 6.107 1.00 90.19 94 PRO A O 1
ATOM 718 N N . SER A 1 95 ? 4.007 -3.697 7.293 1.00 89.19 95 SER A N 1
ATOM 719 C CA . SER A 1 95 ? 4.092 -2.241 7.406 1.00 89.19 95 SER A CA 1
ATOM 720 C C . SER A 1 95 ? 3.823 -1.797 8.845 1.00 89.19 95 SER A C 1
ATOM 722 O O . SER A 1 95 ? 2.667 -1.556 9.212 1.00 89.19 95 SER A O 1
ATOM 724 N N . PRO A 1 96 ? 4.878 -1.650 9.662 1.00 89.81 96 PRO A N 1
ATOM 725 C CA . PRO A 1 96 ? 4.754 -1.095 11.008 1.00 89.81 96 PRO A CA 1
ATOM 726 C C . PRO A 1 96 ? 4.129 0.309 11.019 1.00 89.81 96 PRO A C 1
ATOM 728 O O . PRO A 1 96 ? 3.370 0.644 11.927 1.00 89.81 96 PRO A O 1
ATOM 731 N N . ALA A 1 97 ? 4.352 1.128 9.984 1.00 87.44 97 ALA A N 1
ATOM 732 C CA . ALA A 1 97 ? 3.667 2.412 9.832 1.00 87.44 97 ALA A CA 1
ATOM 733 C C . ALA A 1 97 ? 2.132 2.291 9.765 1.00 87.44 97 ALA A C 1
ATOM 735 O O . ALA A 1 97 ? 1.436 3.111 10.367 1.00 87.44 97 ALA A O 1
ATOM 736 N N . LEU A 1 98 ? 1.590 1.282 9.069 1.00 87.00 98 LEU A N 1
ATOM 737 C CA . LEU A 1 98 ? 0.142 1.042 9.041 1.00 87.00 98 LEU A CA 1
ATOM 738 C C . LEU A 1 98 ? -0.387 0.571 10.397 1.00 87.00 98 LEU A C 1
ATOM 740 O O . LEU A 1 98 ? -1.491 0.962 10.774 1.00 87.00 98 LEU A O 1
ATOM 744 N N . LEU A 1 99 ? 0.393 -0.229 11.131 1.00 88.81 99 LEU A N 1
ATOM 745 C CA . LEU A 1 99 ? 0.030 -0.672 12.476 1.00 88.81 99 LEU A CA 1
ATOM 746 C C . LEU A 1 99 ? -0.069 0.515 13.443 1.00 88.81 99 LEU A C 1
ATOM 748 O O . LEU A 1 99 ? -1.117 0.702 14.056 1.00 88.81 99 LEU A O 1
ATOM 752 N N . ARG A 1 100 ? 0.951 1.385 13.480 1.00 88.75 100 ARG A N 1
ATOM 753 C CA . ARG A 1 100 ? 0.940 2.623 14.286 1.00 88.75 100 ARG A CA 1
ATOM 754 C C . ARG A 1 100 ? -0.242 3.532 13.937 1.00 88.75 100 ARG A C 1
ATOM 756 O O . ARG A 1 100 ? -0.918 4.047 14.820 1.00 88.75 100 ARG A O 1
ATOM 763 N N . ALA A 1 101 ? -0.547 3.692 12.647 1.00 86.56 101 ALA A N 1
ATOM 764 C CA . ALA A 1 101 ? -1.713 4.469 12.226 1.00 86.56 101 ALA A CA 1
ATOM 765 C C . ALA A 1 101 ? -3.039 3.846 12.705 1.00 86.56 101 ALA A C 1
ATOM 767 O O . ALA A 1 101 ? -3.969 4.569 13.060 1.00 86.56 101 ALA A O 1
ATOM 768 N N . ALA A 1 102 ? -3.145 2.513 12.724 1.00 85.88 102 ALA A N 1
ATOM 769 C CA . ALA A 1 102 ? -4.320 1.826 13.253 1.00 85.88 102 ALA A CA 1
ATOM 770 C C . ALA A 1 102 ? -4.460 2.008 14.775 1.00 85.88 102 ALA A C 1
ATOM 772 O O . ALA A 1 102 ? -5.585 2.181 15.246 1.00 85.88 102 ALA A O 1
ATOM 773 N N . GLU A 1 103 ? -3.351 2.016 15.523 1.00 87.56 103 GLU A N 1
ATOM 774 C CA . GLU A 1 103 ? -3.324 2.299 16.968 1.00 87.56 103 GLU A CA 1
ATOM 775 C C . GLU A 1 103 ? -3.865 3.704 17.265 1.00 87.56 103 GLU A C 1
ATOM 777 O O . GLU A 1 103 ? -4.832 3.846 18.013 1.00 87.56 103 GLU A O 1
ATOM 782 N N . GLU A 1 104 ? -3.353 4.736 16.584 1.00 87.94 104 GLU A N 1
ATOM 783 C CA . GLU A 1 104 ? -3.828 6.120 16.758 1.00 87.94 104 GLU A CA 1
ATOM 784 C C . GLU A 1 104 ? -5.329 6.279 16.458 1.00 87.94 104 GLU A C 1
ATOM 786 O O . GLU A 1 104 ? -6.032 7.100 17.057 1.00 87.94 104 GLU A O 1
ATOM 791 N N . VAL A 1 105 ? -5.837 5.512 15.492 1.00 86.06 105 VAL A N 1
ATOM 792 C CA . VAL A 1 105 ? -7.255 5.501 15.121 1.00 86.06 105 VAL A CA 1
ATOM 793 C C . VAL A 1 105 ? -8.092 4.806 16.201 1.00 86.06 105 VAL A C 1
ATOM 795 O O . VAL A 1 105 ? -9.148 5.325 16.578 1.00 86.06 105 VAL A O 1
ATOM 798 N N . ALA A 1 106 ? -7.615 3.680 16.737 1.00 82.62 106 ALA A N 1
ATOM 799 C CA . ALA A 1 106 ? -8.274 2.948 17.815 1.00 82.62 106 ALA A CA 1
ATOM 800 C C . ALA A 1 106 ? -8.366 3.786 19.106 1.00 82.62 106 ALA A C 1
ATOM 802 O O . ALA A 1 106 ? -9.441 3.862 19.708 1.00 82.62 106 ALA A O 1
ATOM 803 N N . GLU A 1 107 ? -7.299 4.507 19.470 1.00 86.56 107 GLU A N 1
ATOM 804 C CA . GLU A 1 107 ? -7.276 5.429 20.619 1.00 86.56 107 GLU A CA 1
ATOM 805 C C . GLU A 1 107 ? -8.347 6.529 20.523 1.00 86.56 107 GLU A C 1
ATOM 807 O O . GLU A 1 107 ? -8.908 6.975 21.526 1.00 86.56 107 GLU A O 1
ATOM 812 N N . ARG A 1 108 ? -8.701 6.946 19.302 1.00 84.25 108 ARG A N 1
ATOM 813 C CA . ARG A 1 108 ? -9.715 7.982 19.032 1.00 84.25 108 ARG A CA 1
ATOM 814 C C . ARG A 1 108 ? -11.144 7.437 18.977 1.00 84.25 108 ARG A C 1
ATOM 816 O O . ARG A 1 108 ? -12.044 8.131 18.505 1.00 84.25 108 ARG A O 1
ATOM 823 N N . SER A 1 109 ? -11.370 6.218 19.475 1.00 83.38 109 SER A N 1
ATOM 824 C CA . SER A 1 109 ? -12.672 5.533 19.480 1.00 83.38 109 SER A CA 1
ATOM 825 C C . SER A 1 109 ? -13.250 5.269 18.082 1.00 83.38 109 SER A C 1
ATOM 827 O O . SER A 1 109 ? -14.461 5.085 17.930 1.00 83.38 109 SER A O 1
ATOM 829 N N . VAL A 1 110 ? -12.409 5.233 17.044 1.00 84.44 110 VAL A N 1
ATOM 830 C CA . VAL A 1 110 ? -12.835 4.787 15.714 1.00 84.44 110 VAL A CA 1
ATOM 831 C C . VAL A 1 110 ? -12.866 3.255 15.711 1.00 84.44 110 VAL A C 1
ATOM 833 O O . VAL A 1 110 ? -11.858 2.628 16.034 1.00 84.44 110 VAL A O 1
ATOM 836 N N . PRO A 1 111 ? -13.985 2.616 15.325 1.00 86.75 111 PRO A N 1
ATOM 837 C CA . PRO A 1 111 ? -14.065 1.160 15.325 1.00 86.75 111 PRO A CA 1
ATOM 838 C C . PRO A 1 111 ? -13.053 0.525 14.362 1.00 86.75 111 PRO A C 1
ATOM 840 O O . PRO A 1 111 ? -13.031 0.860 13.173 1.00 86.75 111 PRO A O 1
ATOM 843 N N . LEU A 1 112 ? -12.286 -0.460 14.839 1.00 86.00 112 LEU A N 1
ATOM 844 C CA . LEU A 1 112 ? -11.312 -1.207 14.034 1.00 86.00 112 LEU A CA 1
ATOM 845 C C . LEU A 1 112 ? -11.902 -1.789 12.725 1.00 86.00 112 LEU A C 1
ATOM 847 O O . LEU A 1 112 ? -11.277 -1.615 11.673 1.00 86.00 112 LEU A O 1
ATOM 851 N N . PRO A 1 113 ? -13.134 -2.351 12.696 1.00 88.31 113 PRO A N 1
ATOM 852 C CA . PRO A 1 113 ? -13.771 -2.768 11.442 1.00 88.31 113 PRO A CA 1
ATOM 853 C C . PRO A 1 113 ? -13.907 -1.652 10.398 1.00 88.31 113 PRO A C 1
ATOM 855 O O . PRO A 1 113 ? -13.814 -1.903 9.190 1.00 88.31 113 PRO A O 1
ATOM 858 N N . ALA A 1 114 ? -14.153 -0.416 10.842 1.00 88.81 114 ALA A N 1
ATOM 859 C CA . ALA A 1 114 ? -14.286 0.738 9.960 1.00 88.81 114 ALA A CA 1
ATOM 860 C C . ALA A 1 114 ? -12.919 1.151 9.402 1.00 88.81 114 ALA A C 1
ATOM 862 O O . ALA A 1 114 ? -12.805 1.366 8.193 1.00 88.81 114 ALA A O 1
ATOM 863 N N . ALA A 1 115 ? -11.881 1.163 10.245 1.00 88.00 115 ALA A N 1
ATOM 864 C CA . ALA A 1 115 ? -10.503 1.429 9.837 1.00 88.00 115 ALA A CA 1
ATOM 865 C C . ALA A 1 115 ? -10.01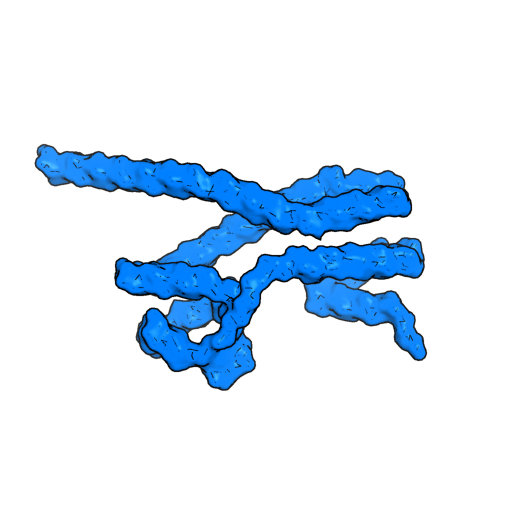3 0.408 8.794 1.00 88.00 115 ALA A C 1
ATOM 867 O O . ALA A 1 115 ? -9.600 0.788 7.698 1.00 88.00 115 ALA A O 1
ATOM 868 N N . LEU A 1 116 ? -10.183 -0.893 9.057 1.00 90.44 116 LEU A N 1
ATOM 869 C CA . LEU A 1 116 ? -9.834 -1.963 8.111 1.00 90.44 116 LEU A CA 1
ATOM 870 C C . LEU A 1 116 ? -10.620 -1.863 6.795 1.00 90.44 116 LEU A C 1
ATOM 872 O O . LEU A 1 116 ? -10.113 -2.189 5.723 1.00 90.44 116 LEU A O 1
ATOM 876 N N . SER A 1 117 ? -11.872 -1.405 6.846 1.00 92.44 117 SER A N 1
ATOM 877 C CA . SER A 1 117 ? -12.674 -1.172 5.639 1.00 92.44 117 SER A CA 1
ATOM 878 C C . SER A 1 117 ? -12.193 0.032 4.825 1.00 92.44 117 SER A C 1
ATOM 880 O O . SER A 1 117 ? -12.310 0.014 3.598 1.00 92.44 117 SER A O 1
ATOM 882 N N . ALA A 1 118 ? -11.650 1.062 5.477 1.00 90.56 118 ALA A N 1
ATOM 883 C CA . ALA A 1 118 ? -10.993 2.174 4.800 1.00 90.56 118 ALA A CA 1
ATOM 884 C C . ALA A 1 118 ? -9.680 1.719 4.145 1.00 90.56 118 ALA A C 1
ATOM 886 O O . ALA A 1 118 ? -9.496 1.969 2.955 1.00 90.56 118 ALA A O 1
ATOM 887 N N . ILE A 1 119 ? -8.838 0.967 4.866 1.00 89.88 119 ILE A N 1
ATOM 888 C CA . ILE A 1 119 ? -7.588 0.387 4.339 1.00 89.88 119 ILE A CA 1
ATOM 889 C C . ILE A 1 119 ? -7.865 -0.448 3.088 1.00 89.88 119 ILE A C 1
ATOM 891 O O . ILE A 1 119 ? -7.262 -0.215 2.047 1.00 89.88 119 ILE A O 1
ATOM 895 N N . GLU A 1 120 ? -8.847 -1.346 3.139 1.00 93.31 120 GLU A N 1
ATOM 896 C CA . GLU A 1 120 ? -9.237 -2.176 1.996 1.00 93.31 120 GLU A CA 1
ATOM 897 C C . GLU A 1 120 ? -9.646 -1.346 0.758 1.00 93.31 120 GLU A C 1
ATOM 899 O O . GLU A 1 120 ? -9.403 -1.735 -0.386 1.00 93.31 120 GLU A O 1
ATOM 904 N N . ARG A 1 121 ? -10.284 -0.184 0.956 1.00 94.44 121 ARG A N 1
ATOM 905 C CA . ARG A 1 121 ? -10.636 0.728 -0.147 1.00 94.44 121 ARG A CA 1
ATOM 906 C C . ARG A 1 121 ? -9.407 1.434 -0.707 1.00 94.44 121 ARG A C 1
ATOM 908 O O . ARG A 1 121 ? -9.272 1.493 -1.928 1.00 94.44 121 ARG A O 1
ATOM 915 N N . VAL A 1 122 ? -8.534 1.933 0.164 1.00 91.50 122 VAL A N 1
ATOM 916 C CA . VAL A 1 122 ? -7.285 2.601 -0.222 1.00 91.50 122 VAL A CA 1
ATOM 917 C C . VAL A 1 122 ? -6.361 1.628 -0.955 1.00 91.50 122 VAL A C 1
ATOM 919 O O . VAL A 1 122 ? -5.830 1.978 -2.002 1.00 91.50 122 VAL A O 1
ATOM 922 N N . GLN A 1 123 ? -6.247 0.380 -0.493 1.00 89.81 123 GLN A N 1
ATOM 923 C CA . GLN A 1 123 ? -5.455 -0.666 -1.143 1.00 89.81 123 GLN A CA 1
ATOM 924 C C . GLN A 1 123 ? -5.921 -0.911 -2.584 1.00 89.81 123 GLN A C 1
ATOM 926 O O . GLN A 1 123 ? -5.107 -0.870 -3.502 1.00 89.81 123 GLN A O 1
ATOM 931 N N . ARG A 1 124 ? -7.234 -1.036 -2.827 1.00 93.94 124 ARG A N 1
ATOM 932 C CA . ARG A 1 124 ? -7.774 -1.160 -4.197 1.00 93.94 124 ARG A CA 1
ATOM 933 C C . ARG A 1 124 ? -7.452 0.042 -5.088 1.00 93.94 124 ARG A C 1
ATOM 935 O O . ARG A 1 124 ? -7.226 -0.122 -6.288 1.00 93.94 124 ARG A O 1
ATOM 942 N N . GLN A 1 125 ? -7.463 1.251 -4.529 1.00 93.31 125 GLN A N 1
ATOM 943 C CA . GLN A 1 125 ? -7.091 2.462 -5.265 1.00 93.31 125 GLN A CA 1
ATOM 944 C C . GLN A 1 125 ? -5.593 2.474 -5.581 1.00 93.31 125 GLN A C 1
ATOM 946 O O . GLN A 1 125 ? -5.222 2.739 -6.724 1.00 93.31 125 GLN A O 1
ATOM 951 N N . ALA A 1 126 ? -4.751 2.112 -4.611 1.00 91.00 126 ALA A N 1
ATOM 952 C CA . ALA A 1 126 ? -3.311 1.981 -4.787 1.00 91.00 126 ALA A CA 1
ATOM 953 C C . ALA A 1 126 ? -2.972 0.924 -5.847 1.00 91.00 126 ALA A C 1
ATOM 955 O O . ALA A 1 126 ? -2.201 1.205 -6.756 1.00 91.00 126 ALA A O 1
ATOM 956 N N . GLU A 1 127 ? -3.620 -0.243 -5.829 1.00 91.06 127 GLU A N 1
ATOM 957 C CA . GLU A 1 127 ? -3.480 -1.257 -6.880 1.00 91.06 127 GLU A CA 1
ATOM 958 C C . GLU A 1 127 ? -3.837 -0.707 -8.267 1.00 91.06 127 GLU A C 1
ATOM 960 O O . GLU A 1 127 ? -3.162 -0.998 -9.257 1.00 91.06 127 GLU A O 1
ATOM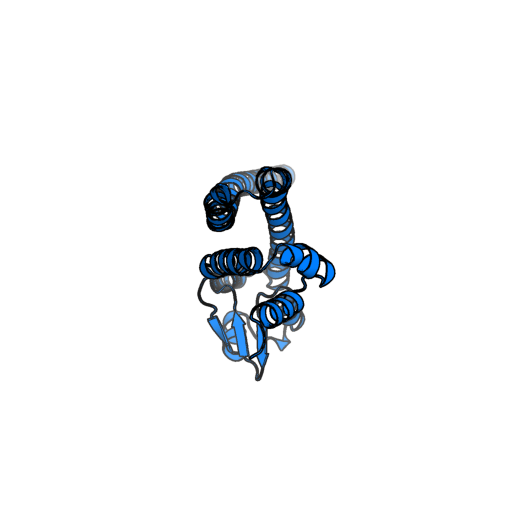 965 N N . SER A 1 128 ? -4.906 0.090 -8.358 1.00 94.06 128 SER A N 1
ATOM 966 C CA . SER A 1 128 ? -5.302 0.715 -9.618 1.00 94.06 128 SER A CA 1
ATOM 967 C C . SER A 1 128 ? -4.277 1.730 -10.103 1.00 94.06 128 SER A C 1
ATOM 969 O O . SER A 1 128 ? -3.947 1.728 -11.286 1.00 94.06 128 SER A O 1
ATOM 971 N N . ALA A 1 129 ? -3.749 2.560 -9.207 1.00 92.12 129 ALA A N 1
ATOM 972 C CA . ALA A 1 129 ? -2.692 3.501 -9.542 1.00 92.12 129 ALA A CA 1
ATOM 973 C C . ALA A 1 129 ? -1.407 2.782 -9.975 1.00 92.12 129 ALA A C 1
ATOM 975 O O . ALA A 1 129 ? -0.829 3.132 -11.001 1.00 92.12 129 ALA A O 1
ATOM 976 N N . SER A 1 130 ? -1.006 1.723 -9.267 1.00 89.69 130 SER A N 1
ATOM 977 C CA . SER A 1 130 ? 0.147 0.894 -9.627 1.00 89.69 130 SER A CA 1
ATOM 978 C C . SER A 1 130 ? 0.015 0.323 -11.038 1.00 89.69 130 SER A C 1
ATOM 980 O O . SER A 1 130 ? 0.962 0.398 -11.821 1.00 89.69 130 SER A O 1
ATOM 982 N N . ARG A 1 131 ? -1.173 -0.174 -11.419 1.00 93.00 131 ARG A N 1
ATOM 983 C CA . ARG A 1 131 ? -1.436 -0.625 -12.798 1.00 93.00 131 ARG A CA 1
ATOM 984 C C . ARG A 1 131 ? -1.251 0.496 -13.822 1.00 93.00 131 ARG A C 1
ATOM 986 O O . ARG A 1 131 ? -0.729 0.222 -14.898 1.00 93.00 131 ARG A O 1
ATOM 993 N N . THR A 1 132 ? -1.636 1.730 -13.500 1.00 93.88 132 THR A N 1
ATOM 994 C CA . THR A 1 132 ? -1.427 2.894 -14.376 1.00 93.88 132 THR A CA 1
ATOM 995 C C . THR A 1 132 ? 0.058 3.173 -14.601 1.00 93.88 132 THR A C 1
ATOM 997 O O . THR A 1 132 ? 0.476 3.292 -15.750 1.00 93.88 132 THR A O 1
ATOM 1000 N N . PHE A 1 133 ? 0.871 3.218 -13.540 1.00 90.56 133 PHE A N 1
ATOM 1001 C CA . PHE A 1 133 ? 2.315 3.460 -13.667 1.00 90.56 133 PHE A CA 1
ATOM 1002 C C . PHE A 1 133 ? 3.029 2.338 -14.424 1.00 90.56 133 PHE A C 1
ATOM 1004 O O . PHE A 1 133 ? 3.835 2.606 -15.314 1.00 90.56 133 PHE A O 1
ATOM 1011 N N . VAL A 1 134 ? 2.700 1.078 -14.124 1.00 89.50 134 VAL A N 1
ATOM 1012 C CA . VAL A 1 134 ? 3.268 -0.071 -14.844 1.00 89.50 134 VAL A CA 1
ATOM 1013 C C . VAL A 1 134 ? 2.862 -0.037 -16.314 1.00 89.50 134 VAL A C 1
ATOM 1015 O O . VAL A 1 134 ? 3.702 -0.256 -17.180 1.00 89.50 134 VAL A O 1
ATOM 1018 N N . LYS A 1 135 ? 1.598 0.273 -16.623 1.00 91.31 135 LYS A N 1
ATOM 1019 C CA . LYS A 1 135 ? 1.132 0.405 -18.007 1.00 91.31 135 LYS A CA 1
ATOM 1020 C C . LYS A 1 135 ? 1.895 1.494 -18.757 1.00 91.31 135 LYS A C 1
ATOM 1022 O O . LYS A 1 135 ? 2.338 1.233 -19.868 1.00 91.31 135 LYS A O 1
ATOM 1027 N N . LEU A 1 136 ? 2.094 2.659 -18.139 1.00 92.06 136 LEU A N 1
ATOM 1028 C CA . LEU A 1 136 ? 2.881 3.746 -18.720 1.00 92.06 136 LEU A CA 1
ATOM 1029 C C . LEU A 1 136 ? 4.304 3.283 -19.060 1.00 92.06 136 LEU A C 1
ATOM 1031 O O . LEU A 1 136 ? 4.756 3.470 -20.182 1.00 92.06 136 LEU A O 1
ATOM 1035 N N . PHE A 1 137 ? 4.982 2.608 -18.128 1.00 90.56 137 PHE A N 1
ATOM 1036 C CA . PHE A 1 137 ? 6.310 2.044 -18.379 1.00 90.56 137 PHE A CA 1
ATOM 1037 C C . PHE A 1 137 ? 6.302 1.034 -19.541 1.00 90.56 137 PHE A C 1
ATOM 1039 O O . PHE A 1 137 ? 7.158 1.075 -20.428 1.00 90.56 137 PHE A O 1
ATOM 1046 N N . MET A 1 138 ? 5.330 0.119 -19.545 1.00 88.94 138 MET A N 1
ATOM 1047 C CA . MET A 1 138 ? 5.240 -0.928 -20.560 1.00 88.94 138 MET A CA 1
ATOM 1048 C C . MET A 1 138 ? 4.965 -0.362 -21.958 1.00 88.94 138 MET A C 1
ATOM 1050 O O . MET A 1 138 ? 5.546 -0.845 -22.932 1.00 88.94 138 MET A O 1
ATOM 1054 N N . ASP A 1 139 ? 4.099 0.646 -22.053 1.00 91.62 139 ASP A N 1
ATOM 1055 C CA . ASP A 1 139 ? 3.686 1.244 -23.321 1.00 91.62 139 ASP A CA 1
ATOM 1056 C C . ASP A 1 139 ? 4.752 2.208 -23.871 1.00 91.62 139 ASP A C 1
ATOM 1058 O O . ASP A 1 139 ? 5.044 2.154 -25.065 1.00 91.62 139 ASP A O 1
ATOM 1062 N N . GLU A 1 140 ? 5.370 3.030 -23.016 1.00 93.25 140 GLU A N 1
ATOM 1063 C CA . GLU A 1 140 ? 6.258 4.124 -23.448 1.00 93.25 140 GLU A CA 1
ATOM 1064 C C . GLU A 1 140 ? 7.746 3.755 -23.470 1.00 93.25 140 GLU A C 1
ATOM 1066 O O . GLU A 1 140 ? 8.517 4.372 -24.202 1.00 93.25 140 GLU A O 1
ATOM 1071 N N . LEU A 1 141 ? 8.178 2.755 -22.693 1.00 90.62 141 LEU A N 1
ATOM 1072 C CA . LEU A 1 141 ? 9.592 2.367 -22.613 1.00 90.62 141 LEU A CA 1
ATOM 1073 C C . LEU A 1 141 ? 9.819 0.942 -23.105 1.00 90.62 141 LEU A C 1
ATOM 1075 O O . LEU A 1 141 ? 10.607 0.721 -24.025 1.00 90.62 141 LEU A O 1
ATOM 1079 N N . TRP A 1 142 ? 9.108 -0.034 -22.537 1.00 87.19 142 TRP A N 1
ATOM 1080 C CA . TRP A 1 142 ? 9.358 -1.441 -22.856 1.00 87.19 142 TRP A CA 1
ATOM 1081 C C . TRP A 1 142 ? 8.984 -1.804 -24.293 1.00 87.19 142 TRP A C 1
ATOM 1083 O O . TRP A 1 142 ? 9.760 -2.462 -24.984 1.00 87.19 142 TRP A O 1
ATOM 1093 N N . LYS A 1 143 ? 7.789 -1.415 -24.750 1.00 87.25 143 LYS A N 1
ATOM 1094 C CA . LYS A 1 143 ? 7.314 -1.769 -26.089 1.00 87.25 143 LYS A CA 1
ATOM 1095 C C . LYS A 1 143 ? 8.196 -1.165 -27.196 1.00 87.25 143 LYS A C 1
ATOM 1097 O O . LYS A 1 143 ? 8.641 -1.951 -28.030 1.00 87.25 143 LYS A O 1
ATOM 1102 N N . PRO A 1 144 ? 8.551 0.138 -27.192 1.00 89.88 144 PRO A N 1
ATOM 1103 C CA . PRO A 1 144 ? 9.473 0.700 -28.183 1.00 89.88 144 PRO A CA 1
ATOM 1104 C C . PRO A 1 144 ? 10.851 0.033 -28.169 1.00 89.88 144 PRO A C 1
ATOM 1106 O O . PRO A 1 144 ? 11.385 -0.297 -29.225 1.00 89.88 144 PRO A O 1
ATOM 1109 N N . PHE A 1 145 ? 11.399 -0.233 -26.979 1.00 86.75 145 PHE A N 1
ATOM 1110 C CA . PHE A 1 145 ? 12.656 -0.966 -26.820 1.00 86.75 145 PHE A CA 1
ATOM 1111 C C . PHE A 1 145 ? 12.582 -2.380 -27.417 1.00 86.75 145 PHE A C 1
ATOM 1113 O O . PHE A 1 145 ? 13.497 -2.829 -28.111 1.00 86.75 145 PHE A O 1
ATOM 1120 N N . ASN A 1 146 ? 11.471 -3.082 -27.184 1.00 85.25 146 ASN A N 1
ATOM 1121 C CA . ASN A 1 146 ? 11.237 -4.407 -27.739 1.00 85.25 146 ASN A CA 1
ATOM 1122 C C . ASN A 1 146 ? 11.093 -4.388 -29.267 1.00 85.25 146 ASN A C 1
ATOM 1124 O O . ASN A 1 146 ? 11.689 -5.225 -29.944 1.00 85.25 146 ASN A O 1
ATOM 1128 N N . ASP A 1 147 ? 10.330 -3.436 -29.801 1.00 87.44 147 ASP A N 1
ATOM 1129 C CA . ASP A 1 147 ? 10.066 -3.298 -31.235 1.00 87.44 147 ASP A CA 1
ATOM 1130 C C . ASP A 1 147 ? 11.332 -2.881 -32.011 1.00 87.44 147 ASP A C 1
ATOM 1132 O O . ASP A 1 147 ? 11.513 -3.287 -33.158 1.00 87.44 147 ASP A O 1
ATOM 1136 N N . ALA A 1 148 ? 12.259 -2.164 -31.364 1.00 86.69 148 ALA A N 1
ATOM 1137 C CA . ALA A 1 148 ? 13.586 -1.830 -31.891 1.00 86.69 148 ALA A CA 1
ATOM 1138 C C . ALA A 1 148 ? 14.597 -2.997 -31.846 1.00 86.69 148 ALA A C 1
ATOM 1140 O O . ALA A 1 148 ? 15.772 -2.815 -32.159 1.00 86.69 148 ALA A O 1
ATOM 1141 N N . GLY A 1 149 ? 14.170 -4.201 -31.450 1.00 84.31 149 GLY A N 1
ATOM 1142 C CA . GLY A 1 149 ? 15.028 -5.386 -31.408 1.00 84.31 149 GLY A CA 1
ATOM 1143 C C . GLY A 1 149 ? 15.864 -5.530 -30.135 1.00 84.31 149 GLY A C 1
ATOM 1144 O O . GLY A 1 149 ? 16.656 -6.465 -30.054 1.00 84.31 149 GLY A O 1
ATOM 1145 N N . ARG A 1 150 ? 15.637 -4.684 -29.118 1.00 83.56 150 ARG A N 1
ATOM 1146 C CA . ARG A 1 150 ? 16.285 -4.752 -27.792 1.00 83.56 150 ARG A CA 1
ATOM 1147 C C . ARG A 1 150 ? 17.801 -4.593 -27.856 1.00 83.56 150 ARG A C 1
ATOM 1149 O O . ARG A 1 150 ? 18.530 -5.401 -27.279 1.00 83.56 150 ARG A O 1
ATOM 1156 N N . ALA A 1 151 ? 18.231 -3.551 -28.568 1.00 81.88 151 ALA A N 1
ATOM 1157 C CA . ALA A 1 151 ? 19.633 -3.196 -28.751 1.00 81.88 151 ALA A CA 1
ATOM 1158 C C . ALA A 1 151 ? 20.391 -3.150 -27.414 1.00 81.88 151 ALA A C 1
ATOM 1160 O O . ALA A 1 151 ? 19.884 -2.638 -26.409 1.00 81.88 151 ALA A O 1
ATOM 1161 N N . ASP A 1 152 ? 21.607 -3.689 -27.420 1.00 77.50 152 ASP A N 1
ATOM 1162 C CA . ASP A 1 152 ? 22.445 -3.895 -26.237 1.00 77.50 152 ASP A CA 1
ATOM 1163 C C . ASP A 1 152 ? 22.703 -2.585 -25.482 1.00 77.50 152 ASP A C 1
ATOM 1165 O O . ASP A 1 152 ? 22.655 -2.538 -24.253 1.00 77.50 152 ASP A O 1
ATOM 1169 N N . GLU A 1 153 ? 22.860 -1.493 -26.224 1.00 84.06 153 GLU A N 1
ATOM 1170 C CA . GLU A 1 153 ? 23.167 -0.159 -25.716 1.00 84.06 153 GLU A CA 1
ATOM 1171 C C . GLU A 1 153 ? 22.004 0.481 -24.939 1.00 84.06 153 GLU A C 1
ATOM 1173 O O . GLU A 1 153 ? 22.223 1.400 -24.151 1.00 84.06 153 GLU A O 1
ATOM 1178 N N . GLN A 1 154 ? 20.767 0.011 -25.135 1.00 83.50 154 GLN A N 1
ATOM 1179 C CA . GLN A 1 154 ? 19.562 0.584 -24.515 1.00 83.50 154 GLN A CA 1
ATOM 1180 C C . GLN A 1 154 ? 19.182 -0.093 -23.187 1.00 83.50 154 GLN A C 1
ATOM 1182 O O . GLN A 1 154 ? 18.387 0.442 -22.412 1.00 83.50 154 GLN A O 1
ATOM 1187 N N . TRP A 1 155 ? 19.762 -1.255 -22.881 1.00 82.56 155 TRP A N 1
ATOM 1188 C CA . TRP A 1 155 ? 19.488 -1.999 -21.647 1.00 82.56 155 TRP A CA 1
ATOM 1189 C C . TRP A 1 155 ? 19.771 -1.241 -20.347 1.00 82.56 155 TRP A C 1
ATOM 1191 O O . TRP A 1 155 ? 18.949 -1.348 -19.427 1.00 82.56 155 TRP A O 1
ATOM 1201 N N . PRO A 1 156 ? 20.877 -0.477 -20.228 1.00 84.31 156 PRO A N 1
ATOM 1202 C CA . PRO A 1 156 ? 21.132 0.315 -19.030 1.00 84.31 156 PRO A CA 1
ATOM 1203 C C . PRO A 1 156 ? 20.000 1.307 -18.747 1.00 84.31 156 PRO A C 1
ATOM 1205 O O . PRO A 1 156 ? 19.525 1.383 -17.619 1.00 84.31 156 PRO A O 1
ATOM 1208 N N . GLN A 1 157 ? 19.484 1.974 -19.785 1.00 85.38 157 GLN A N 1
ATOM 1209 C CA . GLN A 1 157 ? 18.393 2.943 -19.660 1.00 85.38 157 GLN A CA 1
ATOM 1210 C C . GLN A 1 157 ? 17.085 2.290 -19.186 1.00 85.38 157 GLN A C 1
ATOM 1212 O O . GLN A 1 157 ? 16.381 2.842 -18.339 1.00 85.38 157 GLN A O 1
ATOM 1217 N N . ILE A 1 158 ? 16.748 1.108 -19.714 1.00 85.88 158 ILE A N 1
ATOM 1218 C CA . ILE A 1 158 ? 15.555 0.358 -19.291 1.00 85.88 158 ILE A CA 1
ATOM 1219 C C . ILE A 1 158 ? 15.678 -0.097 -17.834 1.00 85.88 158 ILE A C 1
ATOM 1221 O O . ILE A 1 158 ? 14.708 -0.008 -17.080 1.00 85.88 158 ILE A O 1
ATOM 1225 N N . THR A 1 159 ? 16.869 -0.544 -17.430 1.00 81.25 159 THR A N 1
ATOM 1226 C CA . THR A 1 159 ? 17.142 -0.990 -16.057 1.00 81.25 159 THR A CA 1
ATOM 1227 C C . THR A 1 159 ? 17.039 0.174 -15.073 1.00 81.25 159 THR A C 1
ATOM 1229 O O . THR A 1 159 ? 16.301 0.074 -14.096 1.00 81.25 159 THR A O 1
ATOM 1232 N N . GLU A 1 160 ? 17.668 1.311 -15.380 1.00 83.62 160 GLU A N 1
ATOM 1233 C CA . GLU A 1 160 ? 17.571 2.531 -14.569 1.00 83.62 160 GLU A CA 1
ATOM 1234 C C . GLU A 1 160 ? 16.116 3.017 -14.458 1.00 83.62 160 GLU A C 1
ATOM 1236 O O . GLU A 1 160 ? 15.636 3.364 -13.379 1.00 83.62 160 GLU A O 1
ATOM 1241 N N . SER A 1 161 ? 15.365 2.986 -15.563 1.00 86.81 161 SER A N 1
ATOM 1242 C CA . SER A 1 161 ? 13.955 3.392 -15.566 1.00 86.81 161 SER A CA 1
ATOM 1243 C C . SER A 1 161 ? 13.098 2.508 -14.652 1.00 86.81 161 SER A C 1
ATOM 1245 O O . SER A 1 161 ? 12.181 2.999 -13.996 1.00 86.81 161 SER A O 1
ATOM 1247 N N . ILE A 1 162 ? 13.410 1.212 -14.574 1.00 82.19 162 ILE A N 1
ATOM 1248 C CA . ILE A 1 162 ? 12.769 0.265 -13.655 1.00 82.19 162 ILE A CA 1
ATOM 1249 C C . ILE A 1 162 ? 13.114 0.573 -12.199 1.00 82.19 162 ILE A C 1
ATOM 1251 O O . ILE A 1 162 ? 12.216 0.594 -11.354 1.00 82.19 162 ILE A O 1
ATOM 1255 N N . GLU A 1 163 ? 14.387 0.841 -11.907 1.00 81.00 163 GLU A N 1
ATOM 1256 C CA . GLU A 1 163 ? 14.850 1.196 -10.562 1.00 81.00 163 GLU A CA 1
ATOM 1257 C C . GLU A 1 163 ? 14.171 2.478 -10.065 1.00 81.00 163 GLU A C 1
ATOM 1259 O O . GLU A 1 163 ? 13.750 2.564 -8.911 1.00 81.00 163 GLU A O 1
ATOM 1264 N N . ARG A 1 164 ? 13.980 3.456 -10.959 1.00 84.88 164 ARG A N 1
ATOM 1265 C CA . ARG A 1 164 ? 13.354 4.748 -10.645 1.00 84.88 164 ARG A CA 1
ATOM 1266 C C . ARG A 1 164 ? 11.824 4.716 -10.657 1.00 84.88 164 ARG A C 1
ATOM 1268 O O . ARG A 1 164 ? 11.211 5.607 -10.073 1.00 84.88 164 ARG A O 1
ATOM 1275 N N . LEU A 1 165 ? 11.190 3.708 -11.264 1.00 85.25 165 LEU A N 1
ATOM 1276 C CA . LEU A 1 165 ? 9.728 3.642 -11.388 1.00 85.25 165 LEU A CA 1
ATOM 1277 C C . LEU A 1 165 ? 9.028 3.668 -10.023 1.00 85.25 165 LEU A C 1
ATOM 1279 O O . LEU A 1 165 ? 8.043 4.384 -9.852 1.00 85.25 165 LEU A O 1
ATOM 1283 N N . ARG A 1 166 ? 9.530 2.900 -9.048 1.00 78.38 166 ARG A N 1
ATOM 1284 C CA . ARG A 1 166 ? 8.915 2.794 -7.715 1.00 78.38 166 ARG A CA 1
ATOM 1285 C C . ARG A 1 166 ? 8.956 4.100 -6.917 1.00 78.38 166 ARG A C 1
ATOM 1287 O O . ARG A 1 166 ? 7.870 4.552 -6.547 1.00 78.38 166 ARG A O 1
ATOM 1294 N N . PRO A 1 167 ? 10.127 4.722 -6.659 1.00 85.38 167 PRO A N 1
ATOM 1295 C CA . PRO A 1 167 ? 10.169 5.972 -5.903 1.00 85.38 167 PRO A CA 1
ATOM 1296 C C . PRO A 1 167 ? 9.366 7.074 -6.602 1.00 85.38 167 PRO A C 1
ATOM 1298 O O . PRO A 1 167 ? 8.581 7.752 -5.950 1.00 85.38 167 PRO A O 1
ATOM 1301 N N . LEU A 1 168 ? 9.430 7.172 -7.936 1.00 88.12 168 LEU A N 1
ATOM 1302 C CA . LEU A 1 168 ? 8.646 8.160 -8.684 1.00 88.12 168 LEU A CA 1
ATOM 1303 C C . LEU A 1 168 ? 7.134 7.937 -8.567 1.00 88.12 168 LEU A C 1
ATOM 1305 O O . LEU A 1 168 ? 6.386 8.900 -8.396 1.00 88.12 168 LEU A O 1
ATOM 1309 N N . ALA A 1 169 ? 6.666 6.689 -8.645 1.00 89.25 169 ALA A N 1
ATOM 1310 C CA . ALA A 1 169 ? 5.250 6.373 -8.469 1.00 89.25 169 ALA A CA 1
ATOM 1311 C C . ALA A 1 169 ? 4.770 6.712 -7.048 1.00 89.25 169 ALA A C 1
ATOM 1313 O O . ALA A 1 169 ? 3.708 7.318 -6.888 1.00 89.25 169 ALA A O 1
ATOM 1314 N N . ALA A 1 170 ? 5.559 6.368 -6.025 1.00 87.62 170 ALA A N 1
ATOM 1315 C CA . ALA A 1 170 ? 5.244 6.667 -4.630 1.00 87.62 170 ALA A CA 1
ATOM 1316 C C . ALA A 1 170 ? 5.222 8.181 -4.358 1.00 87.62 170 ALA A C 1
ATOM 1318 O O . ALA A 1 170 ? 4.238 8.696 -3.824 1.00 87.62 170 ALA A O 1
ATOM 1319 N N . GLU A 1 171 ? 6.256 8.908 -4.788 1.00 90.94 171 GLU A N 1
ATOM 1320 C CA . GLU A 1 171 ? 6.338 10.368 -4.677 1.00 90.94 171 GLU A CA 1
ATOM 1321 C C . GLU A 1 171 ? 5.169 11.051 -5.391 1.00 90.94 171 GLU A C 1
ATOM 1323 O O . GLU A 1 171 ? 4.522 11.927 -4.816 1.00 90.94 171 GLU A O 1
ATOM 1328 N N . SER A 1 172 ? 4.841 10.606 -6.609 1.00 93.56 172 SER A N 1
ATOM 1329 C CA . SER A 1 172 ? 3.714 11.135 -7.384 1.00 93.56 172 SER A CA 1
ATOM 1330 C C . SER A 1 172 ? 2.384 10.914 -6.667 1.00 93.56 172 SER A C 1
ATOM 1332 O O . SER A 1 172 ? 1.563 11.828 -6.588 1.00 93.56 172 SER A O 1
ATOM 1334 N N . LEU A 1 173 ? 2.167 9.720 -6.104 1.00 93.25 173 LEU A N 1
ATOM 1335 C CA . LEU A 1 173 ? 0.960 9.421 -5.336 1.00 93.25 173 LEU A CA 1
ATOM 1336 C C . LEU A 1 173 ? 0.838 10.312 -4.106 1.00 93.25 173 LEU A C 1
ATOM 1338 O O . LEU A 1 173 ? -0.221 10.893 -3.887 1.00 93.25 173 LEU A O 1
ATOM 1342 N N . VAL A 1 174 ? 1.913 10.468 -3.333 1.00 92.12 174 VAL A N 1
ATOM 1343 C CA . VAL A 1 174 ? 1.919 11.333 -2.147 1.00 92.12 174 VAL A CA 1
ATOM 1344 C C . VAL A 1 174 ? 1.689 12.798 -2.530 1.00 92.12 174 VAL A C 1
ATOM 1346 O O . VAL A 1 174 ? 0.901 13.484 -1.874 1.00 92.12 174 VAL A O 1
ATOM 1349 N N . ALA A 1 175 ? 2.342 13.276 -3.592 1.00 94.62 175 ALA A N 1
ATOM 1350 C CA . ALA A 1 175 ? 2.219 14.649 -4.073 1.00 94.62 175 ALA A CA 1
ATOM 1351 C C . ALA A 1 175 ? 0.795 14.981 -4.541 1.00 94.62 175 ALA A C 1
ATOM 1353 O O . ALA A 1 175 ? 0.309 16.077 -4.271 1.00 94.62 175 ALA A O 1
ATOM 1354 N N . LEU A 1 176 ? 0.108 14.034 -5.188 1.00 95.00 176 LEU A N 1
ATOM 1355 C CA . LEU A 1 176 ? -1.287 14.193 -5.603 1.00 95.00 176 LEU A CA 1
ATOM 1356 C C . LEU A 1 176 ? -2.262 14.023 -4.433 1.00 95.00 176 LEU A C 1
ATOM 1358 O O . LEU A 1 176 ? -3.242 14.756 -4.329 1.00 95.00 176 LEU A O 1
ATOM 1362 N N . PHE A 1 177 ? -2.001 13.072 -3.537 1.00 94.06 177 PHE A N 1
ATOM 1363 C CA . PHE A 1 177 ? -2.910 12.733 -2.446 1.00 94.06 177 PHE A CA 1
ATOM 1364 C C . PHE A 1 177 ? -3.031 13.851 -1.408 1.00 94.06 177 PHE A C 1
ATOM 1366 O O . PHE A 1 177 ? -4.140 14.178 -0.994 1.00 94.06 177 PHE A O 1
ATOM 1373 N N . LYS A 1 178 ? -1.912 14.467 -1.007 1.00 93.81 178 LYS A N 1
ATOM 1374 C CA . LYS A 1 178 ? -1.887 15.518 0.026 1.00 93.81 178 LYS A CA 1
ATOM 1375 C C . LYS A 1 178 ? -2.868 16.680 -0.234 1.00 93.81 178 LYS A C 1
ATOM 1377 O O . LYS A 1 178 ? -3.685 16.945 0.648 1.00 93.81 178 LYS A O 1
ATOM 1382 N N . PRO A 1 179 ? -2.841 17.372 -1.391 1.00 95.88 179 PRO A N 1
ATOM 1383 C CA . PRO A 1 179 ? -3.770 18.471 -1.655 1.00 95.88 179 PRO A CA 1
ATOM 1384 C C . PRO A 1 179 ? -5.219 17.998 -1.822 1.00 95.88 179 PRO A C 1
ATOM 1386 O O . PRO A 1 179 ? -6.133 18.684 -1.372 1.00 95.88 179 PRO A O 1
ATOM 1389 N N . LEU A 1 180 ? -5.442 16.820 -2.417 1.00 96.00 180 LEU A N 1
ATOM 1390 C CA . LEU A 1 180 ? -6.786 16.250 -2.558 1.00 96.00 180 LEU A CA 1
ATOM 1391 C C . LEU A 1 180 ? -7.414 15.956 -1.192 1.00 96.00 180 LEU A C 1
ATOM 1393 O O . LEU A 1 180 ? -8.571 16.295 -0.958 1.00 96.00 180 LEU A O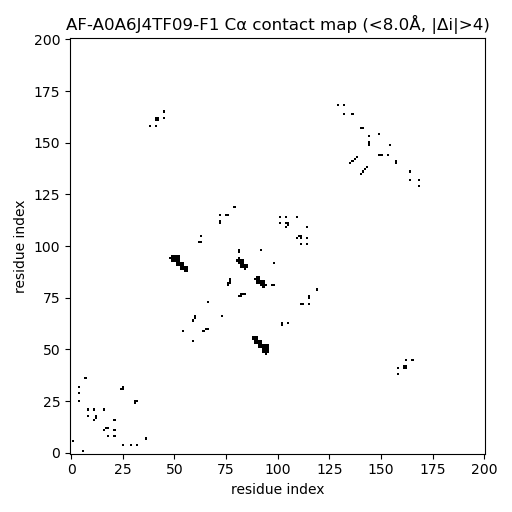 1
ATOM 1397 N N . LEU A 1 181 ? -6.639 15.380 -0.272 1.00 94.50 181 LEU A N 1
ATOM 1398 C CA . LEU A 1 181 ? -7.089 15.122 1.089 1.00 94.50 181 LEU A CA 1
ATOM 1399 C C . LEU A 1 181 ? -7.444 16.424 1.819 1.00 94.50 181 LEU A C 1
ATOM 1401 O O . LEU A 1 181 ? -8.489 16.487 2.462 1.00 94.50 181 LEU A O 1
ATOM 1405 N N . ALA A 1 182 ? -6.611 17.463 1.701 1.00 94.00 182 ALA A N 1
ATOM 1406 C CA . ALA A 1 182 ? -6.882 18.764 2.314 1.00 94.00 182 ALA A CA 1
ATOM 1407 C C . ALA A 1 182 ? -8.209 19.364 1.813 1.00 94.00 182 ALA A C 1
ATOM 1409 O O . ALA A 1 182 ? -9.061 19.733 2.621 1.00 94.00 182 ALA A O 1
ATOM 1410 N N . ALA A 1 183 ? -8.426 19.366 0.495 1.00 94.75 183 ALA A N 1
ATOM 1411 C CA . ALA A 1 183 ? -9.658 19.871 -0.109 1.00 94.75 183 ALA A CA 1
ATOM 1412 C C . ALA A 1 183 ? -10.905 19.075 0.325 1.00 94.75 183 ALA A C 1
ATOM 1414 O O . ALA A 1 183 ? -11.953 19.660 0.606 1.00 94.75 183 ALA A O 1
ATOM 1415 N N . GLU A 1 184 ? -10.804 17.745 0.423 1.00 94.62 184 GLU A N 1
ATOM 1416 C CA . GLU A 1 184 ? -11.911 16.903 0.894 1.00 94.62 184 GLU A CA 1
ATOM 1417 C C . GLU A 1 184 ? -12.249 17.150 2.368 1.00 94.62 184 GLU A C 1
ATOM 1419 O O . GLU A 1 184 ? -13.428 17.205 2.731 1.00 94.62 184 GLU A O 1
ATOM 1424 N N . ILE A 1 185 ? -11.234 17.350 3.215 1.00 94.00 185 ILE A N 1
ATOM 1425 C CA . ILE A 1 185 ? -11.423 17.699 4.626 1.00 94.00 185 ILE A CA 1
ATOM 1426 C C . ILE A 1 185 ? -12.156 19.041 4.741 1.00 94.00 185 ILE A C 1
ATOM 1428 O O . ILE A 1 185 ? -13.192 19.117 5.407 1.00 94.00 185 ILE A O 1
ATOM 1432 N N . GLU A 1 186 ? -11.671 20.083 4.063 1.00 93.50 186 GLU A N 1
ATOM 1433 C CA . GLU A 1 186 ? -12.295 21.413 4.065 1.00 93.50 186 GLU A CA 1
ATOM 1434 C C . GLU A 1 186 ? -13.749 21.360 3.575 1.00 93.50 186 GLU A C 1
ATOM 1436 O O . GLU A 1 186 ? -14.662 21.875 4.232 1.00 93.50 186 GLU A O 1
ATOM 1441 N N . GLY A 1 187 ? -13.993 20.662 2.463 1.00 93.75 187 GLY A N 1
ATOM 1442 C CA . GLY A 1 187 ? -15.331 20.483 1.907 1.00 93.75 187 GLY A CA 1
ATOM 1443 C C . GLY A 1 187 ? -16.276 19.720 2.841 1.00 93.75 187 GLY A C 1
ATOM 1444 O O . GLY A 1 187 ? -17.458 20.061 2.942 1.00 93.75 187 GLY A O 1
ATOM 1445 N N . ALA A 1 188 ? -15.782 18.700 3.550 1.00 92.75 188 ALA A N 1
ATOM 1446 C CA . ALA A 1 188 ? -16.574 17.948 4.519 1.00 92.75 188 ALA A CA 1
ATOM 1447 C C . ALA A 1 188 ? -17.001 18.817 5.712 1.00 92.75 188 ALA A C 1
ATOM 1449 O O . ALA A 1 188 ? -18.176 18.786 6.094 1.00 92.75 188 ALA A O 1
ATOM 1450 N N . PHE A 1 189 ? -16.090 19.632 6.253 1.00 91.88 189 PHE A N 1
ATOM 1451 C CA . PHE A 1 189 ? -16.413 20.571 7.329 1.00 91.88 189 PHE A CA 1
ATOM 1452 C C . PHE A 1 189 ? -17.413 21.643 6.881 1.00 91.88 189 PHE A C 1
ATOM 1454 O O . PHE A 1 189 ? -18.378 21.904 7.603 1.00 91.88 189 PHE A O 1
ATOM 1461 N N . GLY A 1 190 ? -17.258 22.199 5.673 1.00 87.31 190 GLY A N 1
ATOM 1462 C CA . GLY A 1 190 ? -18.208 23.169 5.114 1.00 87.31 190 GLY A CA 1
ATOM 1463 C C . GLY A 1 190 ? -19.640 22.624 5.051 1.00 87.31 190 GLY A C 1
ATOM 1464 O O . GLY A 1 190 ? -20.568 23.218 5.606 1.00 87.31 190 GLY A O 1
ATOM 1465 N N . ARG A 1 191 ? -19.818 21.423 4.482 1.00 91.94 191 ARG A N 1
ATOM 1466 C CA . ARG A 1 191 ? -21.133 20.755 4.390 1.00 91.94 191 ARG A CA 1
ATOM 1467 C C . ARG A 1 191 ? -21.753 20.459 5.760 1.00 91.94 191 ARG A C 1
ATOM 1469 O O . ARG A 1 191 ? -22.973 20.563 5.933 1.00 91.94 191 ARG A O 1
ATOM 1476 N N . ALA A 1 192 ? -20.933 20.078 6.740 1.00 87.19 192 ALA A N 1
ATOM 1477 C CA . ALA A 1 192 ? -21.402 19.792 8.094 1.00 87.19 192 ALA A CA 1
ATOM 1478 C C . ALA A 1 192 ? -21.945 21.053 8.790 1.00 87.19 192 ALA A C 1
ATOM 1480 O O . ALA A 1 192 ? -23.017 21.002 9.403 1.00 87.19 192 ALA A O 1
ATOM 1481 N N . LEU A 1 193 ? -21.250 22.187 8.648 1.00 86.06 193 LEU A N 1
ATOM 1482 C CA . LEU A 1 193 ? -21.662 23.473 9.216 1.00 86.06 193 LEU A CA 1
ATOM 1483 C C . LEU A 1 193 ? -22.960 23.995 8.581 1.00 86.06 193 LEU A C 1
ATOM 1485 O O . LEU A 1 193 ? -23.872 24.407 9.299 1.00 86.06 193 LEU A O 1
ATOM 1489 N N . GLU A 1 194 ? -23.102 23.894 7.257 1.00 84.56 194 GLU A N 1
ATOM 1490 C CA . GLU A 1 194 ? -24.339 24.268 6.555 1.00 84.56 194 GLU A CA 1
ATOM 1491 C C . GLU A 1 194 ? -25.549 23.443 7.015 1.00 84.56 194 GLU A C 1
ATOM 1493 O O . GLU A 1 194 ? -26.650 23.968 7.204 1.00 84.56 194 GLU A O 1
ATOM 1498 N N . THR A 1 195 ? -25.348 22.141 7.229 1.00 81.38 195 THR A N 1
ATOM 1499 C CA . THR A 1 195 ? -26.406 21.233 7.691 1.00 81.38 195 THR A CA 1
ATOM 1500 C C . THR A 1 195 ? -26.851 21.565 9.118 1.00 81.38 195 THR A C 1
ATOM 1502 O O . THR A 1 195 ? -28.039 21.469 9.432 1.00 81.38 195 THR A O 1
ATOM 1505 N N . GLN A 1 196 ? -25.928 21.987 9.988 1.00 73.06 196 GLN A N 1
ATOM 1506 C CA . GLN A 1 196 ? -26.267 22.440 11.340 1.00 73.06 196 GLN A CA 1
ATOM 1507 C C . GLN A 1 196 ? -26.998 23.786 11.342 1.00 73.06 196 GLN A C 1
ATOM 1509 O O . GLN A 1 196 ? -27.954 23.944 12.102 1.00 73.06 196 GLN A O 1
ATOM 1514 N N . ALA A 1 197 ? -26.600 24.731 10.486 1.00 71.44 197 ALA A N 1
ATOM 1515 C CA . ALA A 1 197 ? -27.263 26.030 10.371 1.00 71.44 197 ALA A CA 1
ATOM 1516 C C . ALA A 1 197 ? -28.732 25.889 9.932 1.00 71.44 197 ALA A C 1
ATOM 1518 O O . ALA A 1 197 ? -29.613 26.497 10.533 1.00 71.44 197 ALA A O 1
ATOM 1519 N N . LYS A 1 198 ? -29.018 25.000 8.968 1.00 71.12 198 LYS A N 1
ATOM 1520 C CA . LYS A 1 198 ? -30.385 24.700 8.495 1.00 71.12 198 LYS A CA 1
ATOM 1521 C C . LYS A 1 198 ? -31.275 23.980 9.515 1.00 71.12 198 LYS A C 1
ATOM 1523 O O . LYS A 1 198 ? -32.480 23.937 9.325 1.00 71.12 198 LYS A O 1
ATOM 1528 N N . ARG A 1 199 ? -30.702 23.371 10.560 1.00 65.88 199 ARG A N 1
ATOM 1529 C CA . ARG A 1 199 ? -31.460 22.694 11.634 1.00 65.88 199 ARG A CA 1
ATOM 1530 C C . ARG A 1 199 ? -31.787 23.608 12.819 1.00 65.88 199 ARG A C 1
ATOM 1532 O O . ARG A 1 199 ? -32.570 23.205 13.672 1.00 65.88 199 ARG A O 1
ATOM 1539 N N . LYS A 1 200 ? -31.146 24.778 12.916 1.00 59.59 200 LYS A N 1
ATOM 1540 C CA . LYS A 1 200 ? -31.320 25.743 14.016 1.00 59.59 200 LYS A CA 1
ATOM 1541 C C . LYS A 1 200 ? -32.167 26.969 13.644 1.00 59.59 200 LYS A C 1
ATOM 1543 O O . LYS A 1 200 ? -32.445 27.766 14.536 1.00 59.59 200 LYS A O 1
ATOM 1548 N N . GLY A 1 201 ? -32.529 27.133 12.372 1.00 49.81 201 GLY A N 1
ATOM 1549 C CA . GLY A 1 201 ? -33.473 28.144 11.878 1.00 49.81 201 GLY A CA 1
ATOM 1550 C C . GLY A 1 201 ? -34.770 27.493 11.432 1.00 49.81 201 GLY A C 1
ATOM 1551 O O . GLY A 1 201 ? -35.809 28.173 11.535 1.00 49.81 201 GLY A O 1
#

Sequence (201 aa):
MRTSTGCLIQEMQAEGLKLNAIQRLVGGGGDWAERFAGLRRAFAVALELEASEIITLAELEERFGPVERDPKSLDKAQRLGVLIPLGDGTFEVPSPALLRAAEEVAERSVPLPAALSAIERVQRQAESASRTFVKLFMDELWKPFNDAGRADEQWPQITESIERLRPLAAESLVALFKPLLAAEIEGAFGRALETQAKRKG

Solvent-accessible surface area (backbone atoms only — not comparable to full-atom values): 11421 Å² total; per-residue (Å²): 133,84,58,74,69,62,56,54,53,55,54,44,45,75,73,70,47,55,67,71,59,50,50,65,58,52,70,70,44,75,68,47,51,55,52,50,52,48,46,50,46,46,63,59,70,64,60,86,63,66,77,60,41,78,45,43,51,66,60,49,26,72,72,74,42,63,52,88,82,46,56,64,47,54,54,49,35,38,75,72,54,56,32,41,81,75,53,96,59,29,28,39,22,60,46,51,71,59,52,55,53,50,45,61,38,45,76,70,72,45,57,63,64,58,52,55,53,49,50,57,52,51,50,56,50,50,55,52,50,51,51,51,56,51,46,51,45,45,63,72,47,50,45,56,42,53,75,68,70,55,53,78,86,52,48,64,59,56,45,52,50,58,52,48,44,56,61,52,51,52,52,50,48,52,63,54,45,54,60,53,51,51,52,50,52,54,52,51,53,51,56,52,53,56,54,52,54,69,73,76,110

Secondary structure (DSSP, 8-state):
---HHHHHHHHHHHTT--HHHHHHHHTT-HHHHHHHHHHHHHHHHT--PPPPEEEEHHHHHHHH--GGG-HHHHHHHHHTTSSEEEETTEEEES-HHHHHHHHHHHHTT--HHHHHHHHHHHHHHHHHHHHHHHHHHIIIIIHHHHHTT--GGGHHHHHHHHHHHHHHHHHHHHHHHHHHHHHHHHHHHHHHHHHHHHHH-

Mean predicted aligned error: 10.33 Å

pLDDT: mean 80.69, std 15.68, range [36.78, 96.81]

Radius of gyration: 23.14 Å; Cα contacts (8 Å, |Δi|>4): 115; chains: 1; bounding box: 59×57×56 Å

Foldseek 3Di:
DPPPLVVLLVVCVVVPDDSVVSCVQPVPDDVSSVLVVVLVVLVVVLPPFDPKDKDFQVRVCVQQNHCVVPVPLVVLCCVLVCWPDPDPRMTIGRHVVLVVVLSVCVVVVNDSVVSSVVSVVVVVVLVVLVVVLVVCLCVPPVVVCVVVVVDPV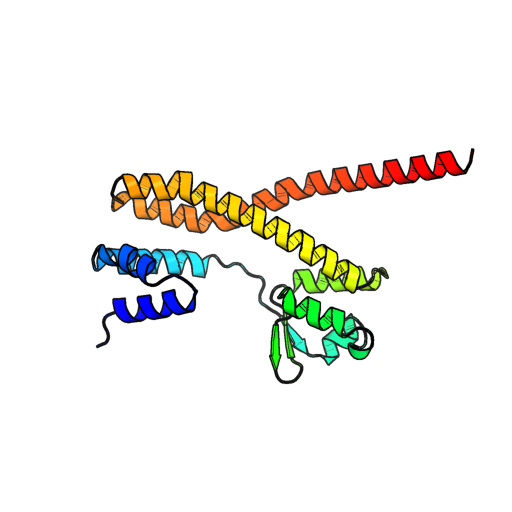CSVVNSVCSSVSVVVSVVVCVVVVVVVVVVVVVVVVVVVVVVVVVVVD

Organism: NCBI:txid1162706